Protein AF-A0A928Y8S0-F1 (afdb_monomer_lite)

Secondary structure (DSSP, 8-state):
--------PPPPHHHHHHHHHHHHHHTHHHHHHHHHHHHHHHH--S-HHHHHHHHHHHHHHHHTT----HHHHHHHHHHTHHHHHHHHHHHHHHHHHHHHHHHHHHHTTTSHHHHHHHHHHHHHHHHHHHHHHHHHHHHHSSSS--HHHHHHHHHHHHHH-HHHHHHHHHHHHHHHHHHHHHHHHHHHHHHHHHHHHHHHHHHHHHHHHSTT-TTTS--

Foldseek 3Di:
DDDPPPCPPQDDLVVLLVVLVVVCVVCVPVLLVVLVVVVVVVVPPDQPQLQVLLVLQQVLCVVVVHDDDPVSSVVSSVVCVVVSVVVVVVVVVLVVVLVVLCVVLVVVVPDPVSVVVNVVSVVVVVLVVLLVVQLSSQLNVDPHRDSVVSSVVSNVCCVVPVVVSVVVVVVVVVVCVVVVVVVSVCSSNVVSSVVSSVLSVVLSVCCSVPPPPPVSPDD

Sequence (219 aa):
MTGMHNSRTAPGVGSIVRTALRDLADDLFVTAVVNLLWLILMLLIVTGPPAIVALFYVGNRKAHGEVTEVNDFFFALRHYFWTAWRWGLVNMILLLFLWGDVVLTGHLSQSAFARFAQGFYLILLVIWLFLQLYALPFLFEQEQPSLRLAWRNAAVMLGQNVGFSLALAAALVAVLLVSTLFFLVIMAAGGILVALIANHAVLNRLQVDFPGNSKFSGK

Structure (mmCIF, N/CA/C/O backbone):
data_AF-A0A928Y8S0-F1
#
_entry.id   AF-A0A928Y8S0-F1
#
loop_
_atom_site.group_PDB
_atom_site.id
_atom_site.type_symbol
_atom_site.label_atom_id
_atom_site.label_alt_id
_atom_site.label_comp_id
_atom_site.label_asym_id
_atom_site.label_entity_id
_atom_site.label_seq_id
_atom_site.pdbx_PDB_ins_code
_atom_site.Cartn_x
_atom_site.Cartn_y
_atom_site.Cartn_z
_atom_site.occupancy
_atom_site.B_iso_or_equiv
_atom_site.auth_seq_id
_atom_site.auth_comp_id
_atom_site.auth_asym_id
_atom_site.auth_atom_id
_atom_site.pdbx_PDB_model_num
ATOM 1 N N . MET A 1 1 ? -26.491 -1.866 67.368 1.00 41.50 1 MET A N 1
ATOM 2 C CA . MET A 1 1 ? -25.090 -1.728 66.918 1.00 41.50 1 MET A CA 1
ATOM 3 C C . MET A 1 1 ? -25.083 -1.760 65.404 1.00 41.50 1 MET A C 1
ATOM 5 O O . MET A 1 1 ? -25.678 -2.643 64.805 1.00 41.50 1 MET A O 1
ATOM 9 N N . THR A 1 2 ? -24.549 -0.695 64.829 1.00 44.56 2 THR A N 1
ATOM 10 C CA . THR A 1 2 ? -24.813 -0.178 63.487 1.00 44.56 2 THR A CA 1
ATOM 11 C C . THR A 1 2 ? -23.984 -0.931 62.449 1.00 44.56 2 THR A C 1
ATOM 13 O O . THR A 1 2 ? -22.767 -0.777 62.402 1.00 44.56 2 THR A O 1
ATOM 16 N N . GLY A 1 3 ? -24.632 -1.762 61.630 1.00 41.84 3 GLY A N 1
ATOM 17 C CA . GLY A 1 3 ? -23.998 -2.404 60.482 1.00 41.84 3 GLY A CA 1
ATOM 18 C C . GLY A 1 3 ? -23.733 -1.363 59.401 1.00 41.84 3 GLY A C 1
ATOM 19 O O . GLY A 1 3 ? -24.639 -1.007 58.653 1.00 41.84 3 GLY A O 1
ATOM 20 N N . MET A 1 4 ? -22.508 -0.839 59.352 1.00 42.12 4 MET A N 1
ATOM 21 C CA . MET A 1 4 ? -22.052 0.022 58.264 1.00 42.12 4 MET A CA 1
ATOM 22 C C . MET A 1 4 ? -22.104 -0.776 56.961 1.00 42.12 4 MET A C 1
ATOM 24 O O . MET A 1 4 ? -21.267 -1.642 56.706 1.00 42.12 4 MET A O 1
ATOM 28 N N . HIS A 1 5 ? -23.116 -0.488 56.147 1.00 47.88 5 HIS A N 1
ATOM 29 C CA . HIS A 1 5 ? -23.203 -0.921 54.764 1.00 47.88 5 HIS A CA 1
ATOM 30 C C . HIS A 1 5 ? -22.058 -0.237 54.011 1.00 47.88 5 HIS A C 1
ATOM 32 O O . HIS A 1 5 ? -22.153 0.920 53.611 1.00 47.88 5 HIS A O 1
ATOM 38 N N . ASN A 1 6 ? -20.920 -0.925 53.930 1.00 47.12 6 ASN A N 1
ATOM 39 C CA . ASN A 1 6 ? -19.747 -0.459 53.211 1.00 47.12 6 ASN A CA 1
ATOM 40 C C . ASN A 1 6 ? -20.071 -0.584 51.717 1.00 47.12 6 ASN A C 1
ATOM 42 O O . ASN A 1 6 ? -19.805 -1.613 51.094 1.00 47.12 6 ASN A O 1
ATOM 46 N N . SER A 1 7 ? -20.725 0.433 51.157 1.00 47.12 7 SER A N 1
ATOM 47 C CA . SER A 1 7 ? -20.963 0.567 49.725 1.00 47.12 7 SER A CA 1
ATOM 48 C C . SER A 1 7 ? -19.619 0.798 49.043 1.00 47.12 7 SER A C 1
ATOM 50 O O . SER A 1 7 ? -19.220 1.923 48.749 1.00 47.12 7 SER A O 1
ATOM 52 N N . ARG A 1 8 ? -18.875 -0.291 48.813 1.00 57.28 8 ARG A N 1
ATOM 53 C CA . ARG A 1 8 ? -17.740 -0.283 47.892 1.00 57.28 8 ARG A CA 1
ATOM 54 C C . ARG A 1 8 ? -18.304 0.112 46.536 1.00 57.28 8 ARG A C 1
ATOM 56 O O . ARG A 1 8 ? -18.933 -0.695 45.857 1.00 57.28 8 ARG A O 1
ATOM 63 N N . THR A 1 9 ? -18.157 1.384 46.194 1.00 58.59 9 THR A N 1
ATOM 64 C CA . THR A 1 9 ? -18.559 1.904 44.899 1.00 58.59 9 THR A CA 1
ATOM 65 C C . THR A 1 9 ? -17.805 1.117 43.840 1.00 58.59 9 THR A C 1
ATOM 67 O O . THR A 1 9 ? -16.584 0.961 43.907 1.00 58.59 9 THR A O 1
ATOM 70 N N . ALA A 1 10 ? -18.553 0.541 42.900 1.00 61.06 10 ALA A N 1
ATOM 71 C CA . ALA A 1 10 ? -17.971 -0.229 41.817 1.00 61.06 10 ALA A CA 1
ATOM 72 C C . ALA A 1 10 ? -16.918 0.636 41.102 1.00 61.06 10 ALA A C 1
ATOM 74 O O . ALA A 1 10 ? -17.219 1.794 40.786 1.00 61.06 10 ALA A O 1
ATOM 75 N N . PRO A 1 11 ? -15.707 0.111 40.843 1.00 67.94 11 PRO A N 1
ATOM 76 C CA . PRO A 1 11 ? -14.688 0.841 40.106 1.00 67.94 11 PRO A CA 1
ATOM 77 C C . PRO A 1 11 ? -15.271 1.428 38.811 1.00 67.94 11 PRO A C 1
ATOM 79 O O . PRO A 1 11 ? -15.939 0.727 38.048 1.00 67.94 11 PRO A O 1
ATOM 82 N N . GLY A 1 12 ? -15.070 2.730 38.591 1.00 81.62 12 GLY A N 1
ATOM 83 C CA . GLY A 1 12 ? -15.607 3.431 37.422 1.00 81.62 12 GLY A CA 1
ATOM 84 C C . GLY A 1 12 ? -14.952 2.975 36.115 1.00 81.62 12 GLY A C 1
ATOM 85 O O . GLY A 1 12 ? -13.867 2.393 36.125 1.00 81.62 12 GLY A O 1
ATOM 86 N N . VAL A 1 13 ? -15.566 3.295 34.972 1.00 82.81 13 VAL A N 1
ATOM 87 C CA . VAL A 1 13 ? -15.094 2.891 33.628 1.00 82.81 13 VAL A CA 1
ATOM 88 C C . VAL A 1 13 ? -13.610 3.209 33.398 1.00 82.81 13 VAL A C 1
ATOM 90 O O . VAL A 1 13 ? -12.875 2.377 32.874 1.00 82.81 13 VAL A O 1
ATOM 93 N N . GLY A 1 14 ? -13.127 4.365 33.868 1.00 83.88 14 GLY A N 1
ATOM 94 C CA . GLY A 1 14 ? -11.711 4.735 33.745 1.00 83.88 14 GLY A CA 1
ATOM 95 C C . GLY A 1 14 ? -10.748 3.783 34.467 1.00 83.88 14 GLY A C 1
ATOM 96 O O . GLY A 1 14 ? -9.643 3.545 33.986 1.00 83.88 14 GLY A O 1
ATOM 97 N N . SER A 1 15 ? -11.165 3.186 35.587 1.00 85.31 15 SER A N 1
ATOM 98 C CA . SER A 1 15 ? -10.354 2.189 36.297 1.00 85.31 15 SER A CA 1
ATOM 99 C C . SER A 1 15 ? -10.301 0.852 35.556 1.00 85.31 15 SER A C 1
ATOM 101 O O . SER A 1 15 ? -9.229 0.270 35.471 1.00 85.31 15 SER A O 1
ATOM 103 N N . ILE A 1 16 ? -11.409 0.430 34.934 1.00 86.25 16 ILE A N 1
ATOM 104 C CA . ILE A 1 16 ? -11.486 -0.779 34.097 1.00 86.25 16 ILE A CA 1
ATOM 105 C C . ILE A 1 16 ? -10.528 -0.665 32.908 1.00 86.25 16 ILE A C 1
ATOM 107 O O . ILE A 1 16 ? -9.727 -1.564 32.666 1.00 86.25 16 ILE A O 1
ATOM 111 N N . VAL A 1 17 ? -10.566 0.470 32.202 1.00 86.38 17 VAL A N 1
ATOM 112 C CA . VAL A 1 17 ? -9.674 0.729 31.062 1.00 86.38 17 VAL A CA 1
ATOM 113 C C . VAL A 1 17 ? -8.213 0.764 31.508 1.00 86.38 17 VAL A C 1
ATOM 115 O O . VAL A 1 17 ? -7.360 0.172 30.854 1.00 86.38 17 VAL A O 1
ATOM 118 N N . ARG A 1 18 ? -7.910 1.411 32.641 1.00 87.69 18 ARG A N 1
ATOM 119 C CA . ARG A 1 18 ? -6.545 1.456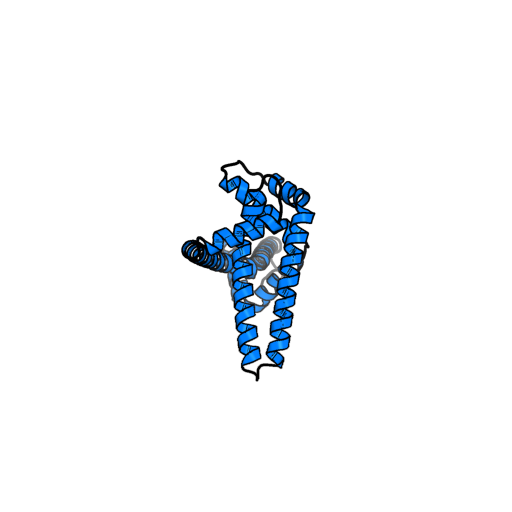 33.180 1.00 87.69 18 ARG A CA 1
ATOM 120 C C . ARG A 1 18 ? -6.025 0.067 33.559 1.00 87.69 18 ARG A C 1
ATOM 122 O O . ARG A 1 18 ? -4.856 -0.203 33.307 1.00 87.69 18 ARG A O 1
ATOM 129 N N . THR A 1 19 ? -6.860 -0.789 34.148 1.00 86.69 19 THR A N 1
ATOM 130 C CA . THR A 1 19 ? -6.489 -2.176 34.462 1.00 86.69 19 THR A CA 1
ATOM 131 C C . THR A 1 19 ? -6.255 -2.974 33.184 1.00 86.69 19 THR A C 1
ATOM 133 O O . THR A 1 19 ? -5.203 -3.578 33.050 1.00 86.69 19 THR A O 1
ATOM 136 N N . ALA A 1 20 ? -7.146 -2.880 32.193 1.00 83.56 20 ALA A N 1
ATOM 137 C CA . ALA A 1 20 ? -6.961 -3.544 30.901 1.00 83.56 20 ALA A CA 1
ATOM 138 C C . ALA A 1 20 ? -5.671 -3.104 30.178 1.00 83.56 20 ALA A C 1
ATOM 140 O O . ALA A 1 20 ? -4.983 -3.928 29.587 1.00 83.56 20 ALA A O 1
ATOM 141 N N . LEU A 1 21 ? -5.319 -1.815 30.246 1.00 86.69 21 LEU A N 1
ATOM 142 C CA . LEU A 1 21 ? -4.057 -1.300 29.702 1.00 86.69 21 LEU A CA 1
ATOM 143 C C . LEU A 1 21 ? -2.833 -1.795 30.478 1.00 86.69 21 LEU A C 1
ATOM 145 O O . LEU A 1 21 ? -1.795 -2.033 29.867 1.00 86.69 21 LEU A O 1
ATOM 149 N N . ARG A 1 22 ? -2.935 -1.927 31.806 1.00 89.06 22 ARG A N 1
ATOM 150 C CA . ARG A 1 22 ? -1.859 -2.483 32.633 1.00 89.06 22 ARG A CA 1
ATOM 151 C C . ARG A 1 22 ? -1.644 -3.959 32.310 1.00 89.06 22 ARG A C 1
ATOM 153 O O . ARG A 1 22 ? -0.520 -4.326 32.014 1.00 89.06 22 ARG A O 1
ATOM 160 N N . ASP A 1 23 ? -2.712 -4.745 32.241 1.00 83.31 23 ASP A N 1
ATOM 161 C CA . ASP A 1 23 ? -2.640 -6.168 31.895 1.00 83.31 23 ASP A CA 1
ATOM 162 C C . ASP A 1 23 ? -2.068 -6.387 30.486 1.00 83.31 23 ASP A C 1
ATOM 164 O O . ASP A 1 23 ? -1.278 -7.301 30.263 1.00 83.31 23 ASP A O 1
ATOM 168 N N . LEU A 1 24 ? -2.422 -5.516 29.533 1.00 84.06 24 LEU A N 1
ATOM 169 C CA . LEU A 1 24 ? -1.818 -5.505 28.201 1.00 84.06 24 LEU A CA 1
ATOM 170 C C . LEU A 1 24 ? -0.308 -5.208 28.261 1.00 84.06 24 LEU A C 1
ATOM 172 O O . LEU A 1 24 ? 0.467 -5.838 27.548 1.00 84.06 24 LEU A O 1
ATOM 176 N N . ALA A 1 25 ? 0.104 -4.237 29.082 1.00 85.38 25 ALA A N 1
ATOM 177 C CA . ALA A 1 25 ? 1.500 -3.826 29.223 1.00 85.38 25 ALA A CA 1
ATOM 178 C C . ALA A 1 25 ? 2.360 -4.854 29.980 1.00 85.38 25 ALA A C 1
ATOM 180 O O . ALA A 1 25 ? 3.548 -4.982 29.68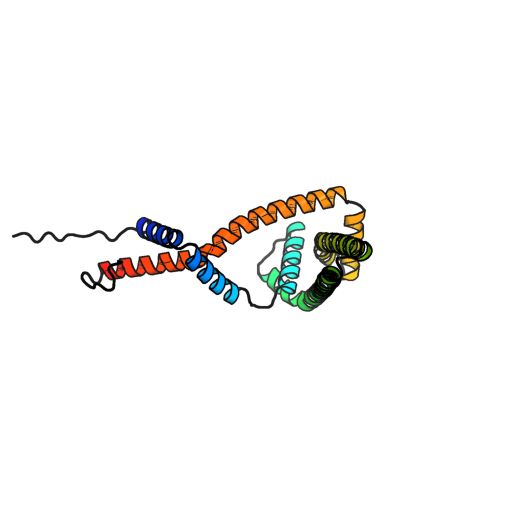0 1.00 85.38 25 ALA A O 1
ATOM 181 N N . ASP A 1 26 ? 1.769 -5.579 30.931 1.00 87.75 26 ASP A N 1
ATOM 182 C CA . ASP A 1 26 ? 2.454 -6.581 31.749 1.00 87.75 26 ASP A CA 1
ATOM 183 C C . ASP A 1 26 ? 2.823 -7.834 30.931 1.00 87.75 26 ASP A C 1
ATOM 185 O O . ASP A 1 26 ? 3.855 -8.451 31.194 1.00 87.75 26 ASP A O 1
ATOM 189 N N . ASP A 1 27 ? 2.041 -8.175 29.897 1.00 83.44 27 ASP A N 1
ATOM 190 C CA . ASP A 1 27 ? 2.338 -9.289 28.984 1.00 83.44 27 ASP A CA 1
ATOM 191 C C . ASP A 1 27 ? 2.143 -8.911 27.505 1.00 83.44 27 ASP A C 1
ATOM 193 O O . ASP A 1 27 ? 1.303 -9.453 26.777 1.00 83.44 27 ASP A O 1
ATOM 197 N N . LEU A 1 28 ? 2.950 -7.951 27.040 1.00 82.44 28 LEU A N 1
ATOM 198 C CA . LEU A 1 28 ? 2.903 -7.449 25.660 1.00 82.44 28 LEU A CA 1
ATOM 199 C C . LEU A 1 28 ? 3.166 -8.538 24.613 1.00 82.44 28 LEU A C 1
ATOM 201 O O . LEU A 1 28 ? 2.607 -8.484 23.520 1.00 82.44 28 LEU A O 1
ATOM 205 N N . PHE A 1 29 ? 4.025 -9.515 24.916 1.00 81.31 29 PHE A N 1
ATOM 206 C CA . PHE A 1 29 ? 4.399 -10.539 23.943 1.00 81.31 29 PHE A CA 1
ATOM 207 C C . PHE A 1 29 ? 3.256 -11.531 23.710 1.00 81.31 29 PHE A C 1
ATOM 209 O O . PHE A 1 29 ? 2.866 -11.746 22.560 1.00 81.31 29 PHE A O 1
ATOM 216 N N . VAL A 1 30 ? 2.677 -12.103 24.772 1.00 82.25 30 VAL A N 1
ATOM 217 C CA . VAL A 1 30 ? 1.587 -13.080 24.629 1.00 82.25 30 VAL A CA 1
ATOM 218 C C . VAL A 1 30 ? 0.336 -12.407 24.075 1.00 82.25 30 VAL A C 1
ATOM 220 O O . VAL A 1 30 ? -0.288 -12.939 23.154 1.00 82.25 30 VAL A O 1
ATOM 223 N N . THR A 1 31 ? -0.007 -11.216 24.573 1.00 81.62 31 THR A N 1
ATOM 224 C CA . THR A 1 31 ? -1.182 -10.474 24.091 1.00 81.62 31 THR A CA 1
ATOM 225 C C . THR A 1 31 ? -1.059 -10.090 22.615 1.00 81.62 31 THR A C 1
ATOM 227 O O . THR A 1 31 ? -2.021 -10.280 21.867 1.00 81.62 31 THR A O 1
ATOM 230 N N . ALA A 1 32 ? 0.122 -9.657 22.157 1.00 79.81 32 ALA A N 1
ATOM 231 C CA . ALA A 1 32 ? 0.370 -9.377 20.744 1.00 79.81 32 ALA A CA 1
ATOM 232 C C . ALA A 1 32 ? 0.284 -10.638 19.872 1.00 79.81 32 ALA A C 1
ATOM 234 O O . ALA A 1 32 ? -0.341 -10.600 18.813 1.00 79.81 32 ALA A O 1
ATOM 235 N N . VAL A 1 33 ? 0.856 -11.769 20.306 1.00 84.00 33 VAL A N 1
ATOM 236 C CA . VAL A 1 33 ? 0.787 -13.041 19.558 1.00 84.00 33 VAL A CA 1
ATOM 237 C C . VAL A 1 33 ? -0.658 -13.523 19.419 1.00 84.00 33 VAL A C 1
ATOM 239 O O . VAL A 1 33 ? -1.082 -13.869 18.316 1.00 84.00 33 VAL A O 1
ATOM 242 N N . VAL A 1 34 ? -1.440 -13.504 20.501 1.00 82.56 34 VAL A N 1
ATOM 243 C CA . VAL A 1 34 ? -2.860 -13.896 20.477 1.00 82.56 34 VAL A CA 1
ATOM 244 C C . VAL A 1 34 ? -3.662 -12.986 19.545 1.00 82.56 34 VAL A C 1
ATOM 246 O O . VAL A 1 34 ? -4.468 -13.469 18.746 1.00 82.56 34 VAL A O 1
ATOM 249 N N . ASN A 1 35 ? -3.413 -11.677 19.595 1.00 82.31 35 ASN A N 1
ATOM 250 C CA . ASN A 1 35 ? -4.097 -10.721 18.735 1.00 82.31 35 ASN A CA 1
ATOM 251 C C . ASN A 1 35 ? -3.712 -10.881 17.252 1.00 82.31 35 ASN A C 1
ATOM 253 O O . ASN A 1 35 ? -4.574 -10.802 16.376 1.00 82.31 35 ASN A O 1
ATOM 257 N N . LEU A 1 36 ? -2.440 -11.167 16.960 1.00 80.94 36 LEU A N 1
ATOM 258 C CA . LEU A 1 36 ? -1.963 -11.461 15.607 1.00 80.94 36 LEU A CA 1
ATOM 259 C C . LEU A 1 36 ? -2.568 -12.753 15.053 1.00 80.94 36 LEU A C 1
ATOM 261 O O . LEU A 1 36 ? -2.993 -12.767 13.901 1.00 80.94 36 LEU A O 1
ATOM 265 N N . LEU A 1 37 ? -2.656 -13.818 15.855 1.00 80.56 37 LEU A N 1
ATOM 266 C CA . LEU A 1 37 ? -3.327 -15.058 15.452 1.00 80.56 37 LEU A CA 1
ATOM 267 C C . LEU A 1 37 ? -4.798 -14.803 15.106 1.00 80.56 37 LEU A C 1
ATOM 269 O O . LEU A 1 37 ? -5.269 -15.256 14.064 1.00 80.56 37 LEU A O 1
ATOM 273 N N . TRP A 1 38 ? -5.501 -14.026 15.935 1.00 76.31 38 TRP A N 1
ATOM 274 C CA . TRP A 1 38 ? -6.873 -13.606 15.649 1.00 76.31 38 TRP A CA 1
ATOM 275 C C . TRP A 1 38 ? -6.973 -12.825 14.326 1.00 76.31 38 TRP A C 1
ATOM 277 O O . TRP A 1 38 ? -7.826 -13.134 13.494 1.00 76.31 38 TRP A O 1
ATOM 287 N N . LEU A 1 39 ? -6.069 -11.874 14.076 1.00 72.75 39 LEU A N 1
ATOM 288 C CA . LEU A 1 39 ? -6.052 -11.100 12.831 1.00 72.75 39 LEU A CA 1
ATOM 289 C C . LEU A 1 39 ? -5.733 -11.932 11.592 1.00 72.75 39 LEU A C 1
ATOM 291 O O . LEU A 1 39 ? -6.376 -11.739 10.565 1.00 72.75 39 LEU A O 1
ATOM 295 N N . ILE A 1 40 ? -4.770 -12.850 11.665 1.00 71.06 40 ILE A N 1
ATOM 296 C CA . ILE A 1 40 ? -4.414 -13.733 10.545 1.00 71.06 40 ILE A CA 1
ATOM 297 C C . ILE A 1 40 ? -5.634 -14.553 10.116 1.00 71.06 40 ILE A C 1
ATOM 299 O O . ILE A 1 40 ? -5.919 -14.654 8.922 1.00 71.06 40 ILE A O 1
ATOM 303 N N . LEU A 1 41 ? -6.391 -15.079 11.083 1.00 67.56 41 LEU A N 1
ATOM 304 C CA . LEU A 1 41 ? -7.629 -15.814 10.818 1.00 67.56 41 LEU A CA 1
ATOM 305 C C . LEU A 1 41 ? -8.715 -14.928 10.183 1.00 67.56 41 LEU A C 1
ATOM 307 O O . LEU A 1 41 ? -9.493 -15.418 9.368 1.00 67.56 41 LEU A O 1
ATOM 311 N N . MET A 1 42 ? -8.741 -13.630 10.499 1.00 62.00 42 MET A N 1
ATOM 312 C CA . MET A 1 42 ? -9.677 -12.662 9.910 1.00 62.00 42 MET A CA 1
ATOM 313 C C . MET A 1 42 ? -9.255 -12.172 8.514 1.00 62.00 42 MET A C 1
ATOM 315 O O . MET A 1 42 ? -10.111 -11.894 7.676 1.00 62.00 42 MET A O 1
ATOM 319 N N . LEU A 1 43 ? -7.951 -12.058 8.245 1.00 64.25 43 LEU A N 1
ATOM 320 C CA . LEU A 1 43 ? -7.412 -11.496 7.000 1.00 64.25 43 LEU A CA 1
ATOM 321 C C . LEU A 1 43 ? -7.427 -12.499 5.829 1.00 64.25 43 LEU A C 1
ATOM 323 O O . LEU A 1 43 ? -7.285 -12.099 4.674 1.00 64.25 43 LEU A O 1
ATOM 327 N N . LEU A 1 44 ? -7.613 -13.796 6.099 1.00 58.62 44 LEU A N 1
ATOM 328 C CA . LEU A 1 44 ? -7.461 -14.891 5.128 1.00 58.62 44 LEU A CA 1
ATOM 329 C C . LEU A 1 44 ? -8.581 -15.007 4.065 1.00 58.62 44 LEU A C 1
ATOM 331 O O . LEU A 1 44 ? -8.742 -16.056 3.443 1.00 58.62 44 LEU A O 1
ATOM 335 N N . ILE A 1 45 ? -9.343 -13.942 3.804 1.00 54.62 45 ILE A N 1
ATOM 336 C CA . ILE A 1 45 ? -10.469 -13.935 2.856 1.00 54.62 45 ILE A CA 1
ATOM 337 C C . ILE A 1 45 ? -10.047 -13.287 1.515 1.00 54.62 45 ILE A C 1
ATOM 339 O O . ILE A 1 45 ? -10.444 -12.186 1.160 1.00 54.62 45 ILE A O 1
ATOM 343 N N . VAL A 1 46 ? -9.182 -13.995 0.778 1.00 56.12 46 VAL A N 1
ATOM 344 C CA . VAL A 1 46 ? -9.201 -14.296 -0.682 1.00 56.12 46 VAL A CA 1
ATOM 345 C C . VAL A 1 46 ? -9.367 -13.175 -1.760 1.00 56.12 46 VAL A C 1
ATOM 347 O O . VAL A 1 46 ? -9.174 -13.471 -2.938 1.00 56.12 46 VAL A O 1
ATOM 350 N N . THR A 1 47 ? -9.613 -11.887 -1.475 1.00 65.19 47 THR A N 1
ATOM 351 C CA . THR A 1 47 ? -9.937 -10.876 -2.531 1.00 65.19 47 THR A CA 1
ATOM 352 C C . THR A 1 47 ? -8.873 -9.807 -2.831 1.00 65.19 47 THR A C 1
ATOM 354 O O . THR A 1 47 ? -9.218 -8.725 -3.305 1.00 65.19 47 THR A O 1
ATOM 357 N N . GLY A 1 48 ? -7.585 -10.077 -2.596 1.00 74.44 48 GLY A N 1
ATOM 358 C CA . GLY A 1 48 ? -6.501 -9.079 -2.696 1.00 74.44 48 GLY A CA 1
ATOM 359 C C . GLY A 1 48 ? -6.463 -8.263 -4.005 1.00 74.44 48 GLY A C 1
ATOM 360 O O . GLY A 1 48 ? -6.663 -7.048 -3.956 1.00 74.44 48 GLY A O 1
ATOM 361 N N . PRO A 1 49 ? -6.253 -8.881 -5.186 1.00 83.38 49 PRO A N 1
ATOM 362 C CA . PRO A 1 49 ? -6.135 -8.123 -6.434 1.00 83.38 49 PRO A CA 1
ATOM 363 C C . PRO A 1 49 ? -7.414 -7.353 -6.823 1.00 83.38 49 PRO A C 1
ATOM 365 O O . PRO A 1 49 ? -7.305 -6.161 -7.117 1.00 83.38 49 PRO A O 1
ATOM 368 N N . PRO A 1 50 ? -8.629 -7.948 -6.777 1.00 85.88 50 PRO A N 1
ATOM 369 C CA . PRO A 1 50 ? -9.872 -7.208 -7.021 1.00 85.88 50 PRO A CA 1
ATOM 370 C C . PRO A 1 50 ? -10.103 -6.037 -6.064 1.00 85.88 50 PRO A C 1
ATOM 372 O O . PRO A 1 50 ? -10.575 -4.990 -6.502 1.00 85.88 50 PRO A O 1
ATOM 375 N N . ALA A 1 51 ? -9.737 -6.175 -4.786 1.00 82.00 51 ALA A N 1
ATOM 376 C CA . ALA A 1 51 ? -9.869 -5.093 -3.814 1.00 82.00 51 ALA A CA 1
ATOM 377 C C . ALA A 1 51 ? -8.950 -3.905 -4.142 1.00 82.00 51 ALA A C 1
ATOM 379 O O . ALA A 1 51 ? -9.385 -2.758 -4.045 1.00 82.00 51 ALA A O 1
ATOM 380 N N . ILE A 1 52 ? -7.714 -4.164 -4.585 1.00 82.62 52 ILE A N 1
ATOM 381 C CA . ILE A 1 52 ? -6.781 -3.106 -5.004 1.00 82.62 52 ILE A CA 1
ATOM 382 C C . ILE A 1 52 ? -7.340 -2.358 -6.219 1.00 82.62 52 ILE A C 1
ATOM 384 O O . ILE A 1 52 ? -7.408 -1.132 -6.211 1.00 82.62 52 ILE A O 1
ATOM 388 N N . VAL A 1 53 ? -7.798 -3.074 -7.248 1.00 86.38 53 VAL A N 1
ATOM 389 C CA . VAL A 1 53 ? -8.379 -2.437 -8.442 1.00 86.38 53 VAL A CA 1
ATOM 390 C C . VAL A 1 53 ? -9.635 -1.630 -8.094 1.00 86.38 53 VAL A C 1
ATOM 392 O O . VAL A 1 53 ? -9.778 -0.501 -8.561 1.00 86.38 53 VAL A O 1
ATOM 395 N N . ALA A 1 54 ? -10.506 -2.149 -7.224 1.00 85.69 54 ALA A N 1
ATOM 396 C CA . ALA A 1 54 ? -11.682 -1.421 -6.749 1.00 85.69 54 ALA A CA 1
ATOM 397 C C . ALA A 1 54 ? -11.320 -0.151 -5.955 1.00 85.69 54 ALA A C 1
ATOM 399 O O . ALA A 1 54 ? -11.976 0.879 -6.110 1.00 85.69 54 ALA A O 1
ATOM 400 N N . LEU A 1 55 ? -10.249 -0.189 -5.154 1.00 85.62 55 LEU A N 1
ATOM 401 C CA . LEU A 1 55 ? -9.742 0.982 -4.434 1.00 85.62 55 LEU A CA 1
ATOM 402 C C . LEU A 1 55 ? -9.255 2.071 -5.401 1.00 85.62 55 LEU A C 1
ATOM 404 O O . LEU A 1 55 ? -9.592 3.241 -5.224 1.00 85.62 55 LEU A O 1
ATOM 408 N N . PHE A 1 56 ? -8.509 1.692 -6.442 1.00 85.94 56 PHE A N 1
ATOM 409 C CA . PHE A 1 56 ? -8.039 2.638 -7.458 1.00 85.94 56 PHE A CA 1
ATOM 410 C C . PHE A 1 56 ? -9.179 3.204 -8.315 1.00 85.94 56 PHE A C 1
ATOM 412 O O . PHE A 1 56 ? -9.114 4.375 -8.677 1.00 85.94 56 PHE A O 1
ATOM 419 N N . TYR A 1 57 ? -10.238 2.432 -8.578 1.00 86.62 57 TYR A N 1
ATOM 420 C CA . TYR A 1 57 ? -11.442 2.938 -9.248 1.00 86.62 57 TYR A CA 1
ATOM 421 C C . TYR A 1 57 ? -12.114 4.051 -8.435 1.00 86.62 57 TYR A C 1
ATOM 423 O O . TYR A 1 57 ? -12.348 5.147 -8.942 1.00 86.62 57 TYR A O 1
ATOM 431 N N . VAL A 1 58 ? -12.375 3.803 -7.146 1.00 75.94 58 VAL A N 1
ATOM 432 C CA . VAL A 1 58 ? -12.971 4.811 -6.254 1.00 75.94 58 VAL A CA 1
ATOM 433 C C . VAL A 1 58 ? -12.043 6.022 -6.102 1.00 75.94 58 VAL A C 1
ATOM 435 O O . VAL A 1 58 ? -12.508 7.160 -6.121 1.00 75.94 58 VAL A O 1
ATOM 438 N N . GLY A 1 59 ? -10.729 5.795 -5.999 1.00 79.31 59 GLY A N 1
ATOM 439 C CA . GLY A 1 59 ? -9.727 6.860 -5.948 1.00 79.31 59 GLY A CA 1
ATOM 440 C C . GLY A 1 59 ? -9.719 7.736 -7.201 1.00 79.31 59 GLY A C 1
ATOM 441 O O . GLY A 1 59 ? -9.680 8.958 -7.082 1.00 79.31 59 GLY A O 1
ATOM 442 N N . ASN A 1 60 ? -9.816 7.134 -8.388 1.00 87.06 60 ASN A N 1
ATOM 443 C CA . ASN A 1 60 ? -9.875 7.857 -9.657 1.00 87.06 60 ASN A CA 1
ATOM 444 C C . ASN A 1 60 ? -11.140 8.728 -9.752 1.00 87.06 60 ASN A C 1
ATOM 446 O O . ASN A 1 60 ? -11.033 9.909 -10.075 1.00 87.06 60 ASN A O 1
ATOM 450 N N . ARG A 1 61 ? -12.309 8.203 -9.368 1.00 84.06 61 ARG A N 1
ATOM 451 C CA . ARG A 1 61 ? -13.557 8.988 -9.328 1.00 84.06 61 ARG A CA 1
ATOM 452 C C . ARG A 1 61 ? -13.476 10.161 -8.350 1.00 84.06 61 ARG A C 1
ATOM 454 O O . ARG A 1 61 ? -13.853 11.281 -8.688 1.00 84.06 61 ARG A O 1
ATOM 461 N N . LYS A 1 62 ? -12.894 9.943 -7.162 1.00 75.94 62 LYS A N 1
ATOM 462 C CA . LYS A 1 62 ? -12.629 11.029 -6.202 1.00 75.94 62 LYS A CA 1
ATOM 463 C C . LYS A 1 62 ? -11.670 12.085 -6.750 1.00 75.94 62 LYS A C 1
ATOM 465 O O . LYS A 1 62 ? -11.880 13.266 -6.492 1.00 75.94 62 LYS A O 1
ATOM 470 N N . ALA A 1 63 ? -10.639 11.684 -7.494 1.00 75.31 63 ALA A N 1
ATOM 471 C CA . ALA A 1 63 ? -9.708 12.619 -8.125 1.00 75.31 63 ALA A CA 1
ATOM 472 C C . ALA A 1 63 ? -10.393 13.501 -9.188 1.00 75.31 63 ALA A C 1
ATOM 474 O O . ALA A 1 63 ? -10.006 14.654 -9.354 1.00 75.31 63 ALA A O 1
ATOM 475 N N . HIS A 1 64 ? -11.451 12.996 -9.830 1.00 81.06 64 HIS A N 1
ATOM 476 C CA . HIS A 1 64 ? -12.302 13.738 -10.767 1.00 81.06 64 HIS A CA 1
ATOM 477 C C . HIS A 1 64 ? -13.403 14.578 -10.094 1.00 81.06 64 HIS A C 1
ATOM 479 O O . HIS A 1 64 ? -14.206 15.210 -10.776 1.00 81.06 64 HIS A O 1
ATOM 485 N N . GLY A 1 65 ? -13.448 14.618 -8.757 1.00 78.06 65 GLY A N 1
ATOM 486 C CA . GLY A 1 65 ? -14.451 15.382 -8.011 1.00 78.06 65 GLY A CA 1
ATOM 487 C C . GLY A 1 65 ? -15.841 14.742 -7.994 1.00 78.06 65 GLY A C 1
ATOM 488 O O . GLY A 1 65 ? -16.811 15.400 -7.620 1.00 78.06 65 GLY A O 1
ATOM 489 N N . GLU A 1 66 ? -15.958 13.470 -8.375 1.00 75.44 66 GLU A N 1
ATOM 490 C CA . GLU A 1 66 ? -17.230 12.757 -8.336 1.00 75.44 66 GLU A CA 1
ATOM 491 C C . GLU A 1 66 ? -17.623 12.364 -6.907 1.00 75.44 66 GLU A C 1
ATOM 493 O O . GLU A 1 66 ? -16.785 12.049 -6.055 1.00 75.44 66 GLU A O 1
ATOM 498 N N . VAL A 1 67 ? -18.933 12.319 -6.652 1.00 83.56 67 VAL A N 1
ATOM 499 C CA . VAL A 1 67 ? -19.476 11.764 -5.409 1.00 83.56 67 VAL A CA 1
ATOM 500 C C . VAL A 1 67 ? -19.361 10.240 -5.467 1.00 83.56 67 VAL A C 1
ATOM 502 O O . VAL A 1 67 ? -19.869 9.606 -6.390 1.00 83.56 67 VAL A O 1
ATOM 505 N N . THR A 1 68 ? -18.681 9.654 -4.479 1.00 78.69 68 THR A N 1
ATOM 506 C CA . THR A 1 68 ? -18.455 8.204 -4.387 1.00 78.69 68 THR A CA 1
ATOM 507 C C . THR A 1 68 ? -19.159 7.598 -3.179 1.00 78.69 68 THR A C 1
ATOM 50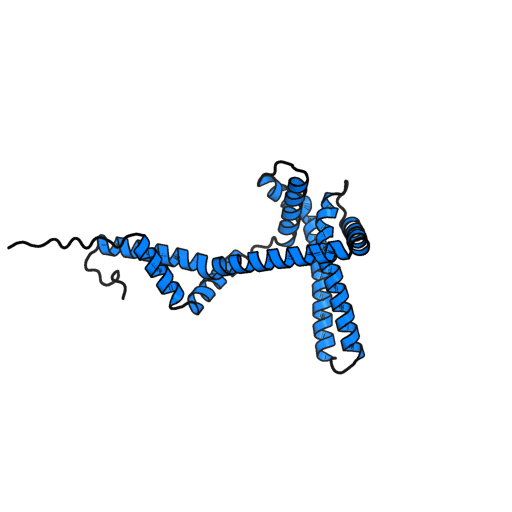9 O O . THR A 1 68 ? -19.030 8.117 -2.066 1.00 78.69 68 THR A O 1
ATOM 512 N N . GLU A 1 69 ? -19.783 6.445 -3.373 1.00 84.00 69 GLU A N 1
ATOM 513 C CA . GLU A 1 69 ? -20.450 5.635 -2.358 1.00 84.00 69 GLU A CA 1
ATOM 514 C C . GLU A 1 69 ? -19.747 4.286 -2.148 1.00 84.00 69 GLU A C 1
ATOM 516 O O . GLU A 1 69 ? -18.948 3.821 -2.960 1.00 84.00 69 GLU A O 1
ATOM 521 N N . VAL A 1 70 ? -20.092 3.589 -1.063 1.00 80.44 70 VAL A N 1
ATOM 522 C CA . VAL A 1 70 ? -19.583 2.231 -0.794 1.00 80.44 70 VAL A CA 1
ATOM 523 C C . VAL A 1 70 ? -19.997 1.244 -1.896 1.00 80.44 70 VAL A C 1
ATOM 525 O O . VAL A 1 70 ? -19.241 0.332 -2.235 1.00 80.44 70 VAL A O 1
ATOM 528 N N . ASN A 1 71 ? -21.168 1.449 -2.507 1.00 83.94 71 ASN A N 1
ATOM 529 C CA . ASN A 1 71 ? -21.655 0.625 -3.613 1.00 83.94 71 ASN A CA 1
ATOM 530 C C . ASN A 1 71 ? -20.720 0.663 -4.832 1.00 83.94 71 ASN A C 1
ATOM 532 O O . ASN A 1 71 ? -20.604 -0.343 -5.531 1.00 83.94 71 ASN A O 1
ATOM 536 N N . ASP A 1 72 ? -19.981 1.757 -5.033 1.00 76.25 72 ASP A N 1
ATOM 537 C CA . ASP A 1 72 ? -19.036 1.905 -6.143 1.00 76.25 72 ASP A CA 1
ATOM 538 C C . ASP A 1 72 ? -17.829 0.976 -6.015 1.00 76.25 72 ASP A C 1
ATOM 540 O O . ASP A 1 72 ? -17.344 0.431 -7.009 1.00 76.25 72 ASP A O 1
ATOM 544 N N . PHE A 1 73 ? -17.376 0.735 -4.782 1.00 81.75 73 PHE A N 1
ATOM 545 C CA . PHE A 1 73 ? -16.319 -0.232 -4.502 1.00 81.75 73 PHE A CA 1
ATOM 546 C C . PHE A 1 73 ? -16.771 -1.650 -4.869 1.00 81.75 73 PHE A C 1
ATOM 548 O O . PHE A 1 73 ? -16.074 -2.383 -5.570 1.00 81.75 73 PHE A O 1
ATOM 555 N N . PHE A 1 74 ? -17.972 -2.033 -4.434 1.00 85.00 74 PHE A N 1
ATOM 556 C CA . PHE A 1 74 ? -18.546 -3.351 -4.706 1.00 85.00 74 PHE A CA 1
ATOM 557 C C . PHE A 1 74 ? -18.935 -3.555 -6.172 1.00 85.00 74 PHE A C 1
ATOM 559 O O . PHE A 1 74 ? -18.882 -4.690 -6.663 1.00 85.00 74 PHE A O 1
ATOM 566 N N . PHE A 1 75 ? -19.315 -2.480 -6.863 1.00 90.50 75 PHE A N 1
ATOM 567 C CA . PHE A 1 75 ? -19.478 -2.458 -8.310 1.00 90.50 75 PHE A CA 1
ATOM 568 C C . PHE A 1 75 ? -18.139 -2.751 -8.989 1.00 90.50 75 PHE A C 1
ATOM 570 O O . PHE A 1 75 ? -18.038 -3.736 -9.721 1.00 90.50 75 PHE A O 1
ATOM 577 N N . ALA A 1 76 ? -17.091 -1.982 -8.680 1.00 86.12 76 ALA A N 1
ATOM 578 C CA . ALA A 1 76 ? -15.776 -2.139 -9.295 1.00 86.12 76 ALA A CA 1
ATOM 579 C C . ALA A 1 76 ? -15.151 -3.511 -9.022 1.00 86.12 76 ALA A C 1
ATOM 581 O O . ALA A 1 76 ? -14.584 -4.123 -9.926 1.00 86.12 76 ALA A O 1
ATOM 582 N N . LEU A 1 77 ? -15.317 -4.035 -7.806 1.00 87.38 77 LEU A N 1
ATOM 583 C CA . LEU A 1 77 ? -14.812 -5.348 -7.410 1.00 87.38 77 LEU A CA 1
ATOM 584 C C . LEU A 1 77 ? -15.367 -6.472 -8.297 1.00 87.38 77 LEU A C 1
ATOM 586 O O . LEU A 1 77 ? -14.626 -7.387 -8.657 1.00 87.38 77 LEU A O 1
ATOM 590 N N . ARG A 1 78 ? -16.653 -6.403 -8.671 1.00 90.50 78 ARG A N 1
ATOM 591 C CA . ARG A 1 78 ? -17.300 -7.387 -9.558 1.00 90.50 78 ARG A CA 1
ATOM 592 C C . ARG A 1 78 ? -17.053 -7.080 -11.032 1.00 90.50 78 ARG A C 1
ATOM 594 O O . ARG A 1 78 ? -16.737 -7.987 -11.795 1.00 90.50 78 ARG A O 1
ATOM 601 N N . HIS A 1 79 ? -17.171 -5.814 -11.420 1.00 92.88 79 HIS A N 1
ATOM 602 C CA . HIS A 1 79 ? -17.048 -5.366 -12.805 1.00 92.88 79 HIS A CA 1
ATOM 603 C C . HIS A 1 79 ? -15.630 -5.583 -13.354 1.00 92.88 79 HIS A C 1
ATOM 605 O O . HIS A 1 79 ? -15.458 -6.103 -14.454 1.00 92.88 79 HIS A O 1
ATOM 611 N N . TYR A 1 80 ? -14.604 -5.279 -12.553 1.00 90.69 80 TYR A N 1
ATOM 612 C CA . TYR A 1 80 ? -13.197 -5.431 -12.927 1.00 90.69 80 TYR A CA 1
ATOM 613 C C . TYR A 1 80 ? -12.553 -6.714 -12.392 1.00 90.69 80 TYR A C 1
ATOM 615 O O . TYR A 1 80 ? -11.330 -6.838 -12.443 1.00 90.69 80 TYR A O 1
ATOM 623 N N . PHE A 1 81 ? -13.336 -7.687 -11.914 1.00 89.75 81 PHE A N 1
ATOM 624 C CA . PHE A 1 81 ? -12.819 -8.892 -11.254 1.00 89.75 81 PHE A CA 1
ATOM 625 C C . PHE A 1 81 ? -11.750 -9.613 -12.090 1.00 89.75 81 PHE A C 1
ATOM 627 O O . PHE A 1 81 ? -10.639 -9.868 -11.623 1.00 89.75 81 PHE A O 1
ATOM 634 N N . TRP A 1 82 ? -12.046 -9.884 -13.365 1.00 92.94 82 TRP A N 1
ATOM 635 C CA . TRP A 1 82 ? -11.112 -10.566 -14.264 1.00 92.94 82 TRP A CA 1
ATOM 636 C C . TRP A 1 82 ? -9.909 -9.707 -14.647 1.00 92.94 82 TRP A C 1
ATOM 638 O O . TRP A 1 82 ? -8.797 -10.222 -14.755 1.00 92.94 82 TRP A O 1
ATOM 648 N N . THR A 1 83 ? -10.104 -8.401 -14.824 1.00 92.06 83 THR A N 1
ATOM 649 C CA . THR A 1 83 ? -9.006 -7.462 -15.085 1.00 92.06 83 THR A CA 1
ATOM 650 C C . THR A 1 83 ? -8.045 -7.423 -13.900 1.00 92.06 83 THR A C 1
ATOM 652 O O . THR A 1 83 ? -6.832 -7.509 -14.087 1.00 92.06 83 THR A O 1
ATOM 655 N N . ALA A 1 84 ? -8.576 -7.404 -12.680 1.00 88.12 84 ALA A N 1
ATOM 656 C CA . ALA A 1 84 ? -7.793 -7.417 -11.458 1.00 88.12 84 ALA A CA 1
ATOM 657 C C . ALA A 1 84 ? -7.016 -8.720 -11.261 1.00 88.12 84 ALA A C 1
ATOM 659 O O . ALA A 1 84 ? -5.850 -8.680 -10.876 1.00 88.12 84 ALA A O 1
ATOM 660 N N . TRP A 1 85 ? -7.611 -9.870 -11.587 1.00 90.44 85 TRP A N 1
ATOM 661 C CA . TRP A 1 85 ? -6.896 -11.147 -11.554 1.00 90.44 85 TRP A CA 1
ATOM 662 C C . TRP A 1 85 ? -5.810 -11.249 -12.621 1.00 90.44 85 TRP A C 1
ATOM 664 O O . TRP A 1 85 ? -4.736 -11.761 -12.327 1.00 90.44 85 TRP A O 1
ATOM 674 N N . ARG A 1 86 ? -6.031 -10.724 -13.832 1.00 93.62 86 ARG A N 1
ATOM 675 C CA . ARG A 1 86 ? -4.983 -10.659 -14.868 1.00 93.62 86 ARG A CA 1
ATOM 676 C C . ARG A 1 86 ? -3.818 -9.775 -14.426 1.00 93.62 86 ARG A C 1
ATOM 678 O O . ARG A 1 86 ? -2.667 -10.179 -14.553 1.00 93.62 86 ARG A O 1
ATOM 685 N N . TRP A 1 87 ? -4.114 -8.603 -13.867 1.00 92.69 87 TRP A N 1
ATOM 686 C CA . TRP A 1 87 ? -3.103 -7.715 -13.290 1.00 92.69 87 TRP A CA 1
ATOM 687 C C . TRP A 1 87 ? -2.352 -8.388 -12.132 1.00 92.69 87 TRP A C 1
ATOM 689 O O . TRP A 1 87 ? -1.120 -8.384 -12.103 1.00 92.69 87 TRP A O 1
ATOM 699 N N . GLY A 1 88 ? -3.085 -9.019 -11.211 1.00 89.12 88 GLY A N 1
ATOM 700 C CA . GLY A 1 88 ? -2.523 -9.735 -10.071 1.00 89.12 88 GLY A CA 1
ATOM 701 C C . GLY A 1 88 ? -1.647 -10.913 -10.493 1.00 89.12 88 GLY A C 1
ATOM 702 O O . GLY A 1 88 ? -0.565 -11.084 -9.947 1.00 89.12 88 GLY A O 1
ATOM 703 N N . LEU A 1 89 ? -2.061 -11.678 -11.507 1.00 91.62 89 LEU A N 1
ATOM 704 C CA . LEU A 1 89 ? -1.306 -12.813 -12.036 1.00 91.62 89 LEU A CA 1
ATOM 705 C C . LEU A 1 89 ? 0.022 -12.374 -12.660 1.00 91.62 89 LEU A C 1
ATOM 707 O O . LEU A 1 89 ? 1.041 -13.003 -12.401 1.00 91.62 89 LEU A O 1
ATOM 711 N N . VAL A 1 90 ? 0.040 -11.284 -13.436 1.00 91.62 90 VAL A N 1
ATOM 712 C CA . VAL A 1 90 ? 1.294 -10.764 -14.009 1.00 91.62 90 VAL A CA 1
ATOM 713 C C . VAL A 1 90 ? 2.256 -10.313 -12.909 1.00 91.62 90 VAL A C 1
ATOM 715 O O . VAL A 1 90 ? 3.437 -10.655 -12.956 1.00 91.62 90 VAL A O 1
ATOM 718 N N . ASN A 1 91 ? 1.755 -9.613 -11.886 1.00 88.44 91 ASN A N 1
ATOM 719 C CA . ASN A 1 91 ? 2.578 -9.241 -10.735 1.00 88.44 91 ASN A CA 1
ATOM 720 C C . ASN A 1 91 ? 3.073 -10.476 -9.966 1.00 88.44 91 ASN A C 1
ATOM 722 O O . ASN A 1 91 ? 4.247 -10.542 -9.620 1.00 88.44 91 ASN A O 1
ATOM 726 N N . MET A 1 92 ? 2.219 -11.482 -9.767 1.00 87.44 92 MET A N 1
ATOM 727 C CA . MET A 1 92 ? 2.587 -12.737 -9.108 1.00 87.44 92 MET A CA 1
ATOM 728 C C . MET A 1 92 ? 3.698 -13.474 -9.864 1.00 87.44 92 MET A C 1
ATOM 730 O O . MET A 1 92 ? 4.675 -13.892 -9.253 1.00 87.44 92 MET A O 1
ATOM 734 N N . ILE A 1 93 ? 3.586 -13.601 -11.191 1.00 89.69 93 ILE A N 1
ATOM 735 C CA . ILE A 1 93 ? 4.595 -14.268 -12.028 1.00 89.69 93 ILE A CA 1
ATOM 736 C C . ILE A 1 93 ? 5.946 -13.556 -11.920 1.00 89.69 93 ILE A C 1
ATOM 738 O O . ILE A 1 93 ? 6.969 -14.216 -11.761 1.00 8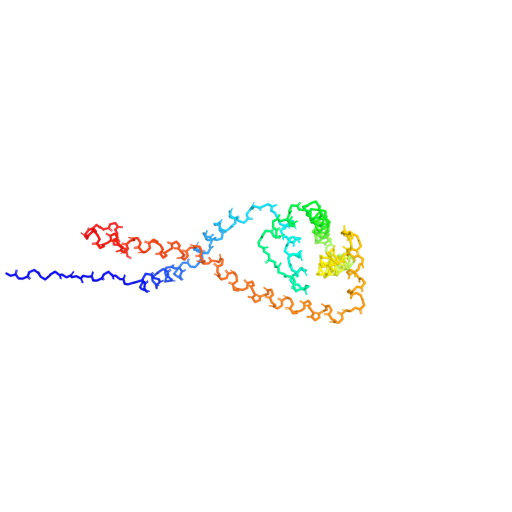9.69 93 ILE A O 1
ATOM 742 N N . LEU A 1 94 ? 5.963 -12.222 -11.969 1.00 86.44 94 LEU A N 1
ATOM 743 C CA . LEU A 1 94 ? 7.205 -11.454 -11.853 1.00 86.44 94 LEU A CA 1
ATOM 744 C C . LEU A 1 94 ? 7.835 -11.564 -10.463 1.00 86.44 94 LEU A C 1
ATOM 746 O O . LEU A 1 94 ? 9.051 -11.712 -10.355 1.00 86.44 94 LEU A O 1
ATOM 750 N N . LEU A 1 95 ? 7.019 -11.552 -9.407 1.00 83.44 95 LEU A N 1
ATOM 751 C CA . LEU A 1 95 ? 7.492 -11.786 -8.044 1.00 83.44 95 LEU A CA 1
ATOM 752 C C . LEU A 1 95 ? 8.071 -13.196 -7.874 1.00 83.44 95 LEU A C 1
ATOM 754 O O . LEU A 1 95 ? 9.130 -13.347 -7.269 1.00 83.44 95 LEU A O 1
ATOM 758 N N . LEU A 1 96 ? 7.421 -14.218 -8.439 1.00 85.12 96 LEU A N 1
ATOM 759 C CA . LEU A 1 96 ? 7.921 -15.596 -8.428 1.00 85.12 96 LEU A CA 1
ATOM 760 C C . LEU A 1 96 ? 9.224 -15.740 -9.216 1.00 85.12 96 LEU A C 1
ATOM 762 O O . LEU A 1 96 ? 10.134 -16.429 -8.758 1.00 85.12 96 LEU A O 1
ATOM 766 N N . PHE A 1 97 ? 9.333 -15.080 -10.371 1.00 84.56 97 PHE A N 1
ATOM 767 C CA . PHE A 1 97 ? 10.555 -15.079 -11.171 1.00 84.56 97 PHE A CA 1
ATOM 768 C C . PHE A 1 97 ? 11.725 -14.483 -10.387 1.00 84.56 97 PHE A C 1
ATOM 770 O O . PHE A 1 97 ? 12.795 -15.082 -10.332 1.00 84.56 97 PHE A O 1
ATOM 777 N N . LEU A 1 98 ? 11.506 -13.352 -9.711 1.00 77.50 98 LEU A N 1
ATOM 778 C CA . LEU A 1 98 ? 12.534 -12.738 -8.879 1.00 77.50 98 LEU A CA 1
ATOM 779 C C . LEU A 1 98 ? 12.876 -13.589 -7.654 1.00 77.50 98 LEU A C 1
ATOM 781 O O . LEU A 1 98 ? 14.046 -13.718 -7.309 1.00 77.50 98 LEU A O 1
ATOM 785 N N . TRP A 1 99 ? 11.877 -14.168 -6.989 1.00 80.56 99 TRP A N 1
ATOM 786 C CA . TRP A 1 99 ? 12.131 -15.075 -5.874 1.00 80.56 99 TRP A CA 1
ATOM 787 C C . TRP A 1 99 ? 13.000 -16.257 -6.324 1.00 80.56 99 TRP A C 1
ATOM 789 O O . TRP A 1 99 ? 13.987 -16.577 -5.664 1.00 80.56 99 TRP A O 1
ATOM 799 N N . GLY A 1 100 ? 12.700 -16.833 -7.491 1.00 82.81 100 GLY A N 1
ATOM 800 C CA . GLY A 1 100 ? 13.532 -17.849 -8.130 1.00 82.81 100 GLY A CA 1
ATOM 801 C C . GLY A 1 100 ? 14.951 -17.361 -8.438 1.00 82.81 100 GLY A C 1
ATOM 802 O O . GLY A 1 100 ? 15.905 -18.070 -8.126 1.00 82.81 100 GLY A O 1
ATOM 803 N N . ASP A 1 101 ? 15.105 -16.151 -8.986 1.00 80.00 101 ASP A N 1
ATOM 804 C CA . ASP A 1 101 ? 16.414 -15.542 -9.269 1.00 80.00 101 ASP A CA 1
ATOM 805 C C . ASP A 1 101 ? 17.244 -15.353 -7.993 1.00 80.00 101 ASP A C 1
ATOM 807 O O . ASP A 1 101 ? 18.389 -15.795 -7.938 1.00 80.00 101 ASP A O 1
ATOM 811 N N . VAL A 1 102 ? 16.661 -14.789 -6.932 1.00 77.12 102 VAL A N 1
ATOM 812 C CA . VAL A 1 102 ? 17.333 -14.591 -5.636 1.00 77.12 102 VAL A CA 1
ATOM 813 C C . VAL A 1 102 ? 17.748 -15.925 -5.020 1.00 77.12 102 VAL A C 1
ATOM 815 O O . VAL A 1 102 ? 18.862 -16.049 -4.508 1.00 77.12 102 VAL A O 1
ATOM 818 N N . VAL A 1 103 ? 16.882 -16.940 -5.087 1.00 81.69 103 VAL A N 1
ATOM 819 C CA . VAL A 1 103 ? 17.207 -18.285 -4.601 1.00 81.69 103 VAL A CA 1
ATOM 820 C C . VAL A 1 103 ? 18.360 -18.868 -5.417 1.00 81.69 103 VAL A C 1
ATOM 822 O O . VAL A 1 103 ? 19.348 -19.315 -4.840 1.00 81.69 103 VAL A O 1
ATOM 825 N N . LEU A 1 104 ? 18.289 -18.842 -6.746 1.00 75.00 104 LEU A N 1
ATOM 826 C CA . LEU A 1 104 ? 19.299 -19.448 -7.613 1.00 75.00 104 LEU A CA 1
ATOM 827 C C . LEU A 1 104 ? 20.659 -18.734 -7.515 1.00 75.00 104 LEU A C 1
ATOM 829 O O . LEU A 1 104 ? 21.698 -19.383 -7.379 1.00 75.00 104 LEU A O 1
ATOM 833 N N . THR A 1 105 ? 20.661 -17.401 -7.526 1.00 69.75 105 THR A N 1
ATOM 834 C CA . THR A 1 105 ? 21.876 -16.576 -7.420 1.00 69.75 105 THR A CA 1
ATOM 835 C C . THR A 1 105 ? 22.474 -16.592 -6.016 1.00 69.75 105 THR A C 1
ATOM 837 O O . THR A 1 105 ? 23.699 -16.556 -5.886 1.00 69.75 105 THR A O 1
ATOM 840 N N . GLY A 1 106 ? 21.656 -16.749 -4.969 1.00 68.75 106 GLY A N 1
ATOM 841 C CA . GLY A 1 106 ? 22.121 -16.942 -3.593 1.00 68.75 106 GLY A CA 1
ATOM 842 C C . GLY A 1 106 ? 22.992 -18.193 -3.431 1.00 68.75 106 GLY A C 1
ATOM 843 O O . GLY A 1 106 ? 24.043 -18.135 -2.787 1.00 68.75 106 GLY A O 1
ATOM 844 N N . HIS A 1 107 ? 22.625 -19.294 -4.096 1.00 67.56 107 HIS A N 1
ATOM 845 C CA . HIS A 1 107 ? 23.420 -20.530 -4.116 1.00 67.56 107 HIS A CA 1
ATOM 846 C C . HIS A 1 107 ? 24.689 -20.424 -4.991 1.00 67.56 107 HIS A C 1
ATOM 848 O O . HIS A 1 107 ? 25.667 -21.123 -4.739 1.00 67.56 107 HIS A O 1
ATOM 854 N N . LEU A 1 108 ? 24.703 -19.532 -5.991 1.00 63.28 108 LEU A N 1
ATOM 855 C CA . LEU A 1 108 ? 25.809 -19.317 -6.947 1.00 63.28 108 LEU A CA 1
ATOM 856 C C . LEU A 1 108 ? 26.702 -18.102 -6.603 1.00 63.28 108 LEU A C 1
ATOM 858 O O . LEU A 1 108 ? 27.541 -17.685 -7.412 1.00 63.28 108 LEU A O 1
ATOM 862 N N . SER A 1 109 ? 26.530 -17.534 -5.406 1.00 58.72 109 SER A N 1
ATOM 863 C CA . SER A 1 109 ? 26.998 -16.206 -4.957 1.00 58.72 109 SER A CA 1
ATOM 864 C C . SER A 1 109 ? 28.520 -15.965 -4.959 1.00 58.72 109 SER A C 1
ATOM 866 O O . SER A 1 109 ? 28.976 -14.851 -4.696 1.00 58.72 109 SER A O 1
ATOM 868 N N . GLN A 1 110 ? 29.321 -16.967 -5.325 1.00 66.00 110 GLN A N 1
ATOM 869 C CA . GLN A 1 110 ? 30.779 -16.873 -5.463 1.00 66.00 110 GLN A CA 1
ATOM 870 C C . GLN A 1 110 ? 31.216 -16.154 -6.759 1.00 66.00 110 GLN A C 1
ATOM 872 O O . GLN A 1 110 ? 32.3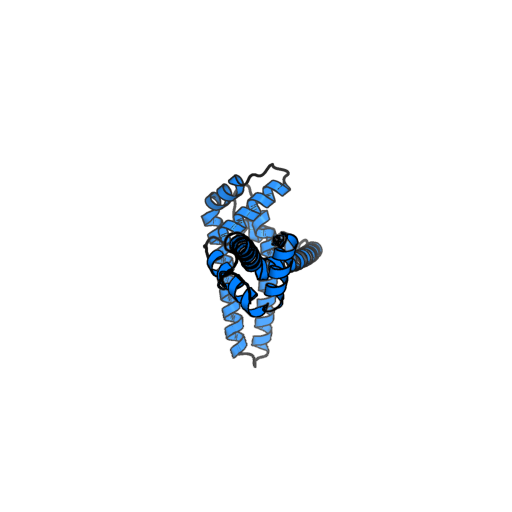11 -15.594 -6.815 1.00 66.00 110 GLN A O 1
ATOM 877 N N . SER A 1 111 ? 30.380 -16.120 -7.809 1.00 80.06 111 SER A N 1
ATOM 878 C CA . SER A 1 111 ? 30.756 -15.502 -9.093 1.00 80.06 111 SER A CA 1
ATOM 879 C C . SER A 1 111 ? 30.405 -14.006 -9.169 1.00 80.06 111 SER A C 1
ATOM 881 O O . SER A 1 111 ? 29.337 -13.564 -8.742 1.00 80.06 111 SER A O 1
ATOM 883 N N . ALA A 1 112 ? 31.301 -13.194 -9.742 1.00 80.75 112 ALA A N 1
ATOM 884 C CA . ALA A 1 112 ? 31.042 -11.768 -9.979 1.00 80.75 112 ALA A CA 1
ATOM 885 C C . ALA A 1 112 ? 29.855 -11.542 -10.938 1.00 80.75 112 ALA A C 1
ATOM 887 O O . ALA A 1 112 ? 29.082 -10.604 -10.761 1.00 80.75 112 ALA A O 1
ATOM 888 N N . PHE A 1 113 ? 29.676 -12.446 -11.905 1.00 80.62 113 PHE A N 1
ATOM 889 C CA . PHE A 1 113 ? 28.562 -12.421 -12.850 1.00 80.62 113 PHE A CA 1
ATOM 890 C C . PHE A 1 113 ? 27.203 -12.623 -12.164 1.00 80.62 113 PHE A C 1
ATOM 892 O O . PHE A 1 113 ? 26.279 -11.857 -12.430 1.00 80.62 113 PHE A O 1
ATOM 899 N N . ALA A 1 114 ? 27.086 -13.579 -11.230 1.00 80.31 114 ALA A N 1
ATOM 900 C CA . ALA A 1 114 ? 25.842 -13.797 -10.485 1.00 80.31 114 ALA A CA 1
ATOM 901 C C . ALA A 1 114 ? 25.437 -12.563 -9.662 1.00 80.31 114 ALA A C 1
ATOM 903 O O . ALA A 1 114 ? 24.270 -12.180 -9.668 1.00 80.31 114 ALA A O 1
ATOM 904 N N . ARG A 1 115 ? 26.402 -11.885 -9.023 1.00 81.19 115 ARG A N 1
ATOM 905 C CA . ARG A 1 115 ? 26.143 -10.641 -8.272 1.00 81.19 115 ARG A CA 1
ATOM 906 C C . ARG A 1 115 ? 25.667 -9.496 -9.169 1.00 81.19 115 ARG A C 1
ATOM 908 O O . ARG A 1 115 ? 24.762 -8.758 -8.788 1.00 81.19 115 ARG A O 1
ATOM 915 N N . PHE A 1 116 ? 26.255 -9.349 -10.356 1.00 84.88 116 PHE A N 1
ATOM 916 C CA . PHE A 1 116 ? 25.818 -8.339 -11.323 1.00 84.88 116 PHE A CA 1
ATOM 917 C C . PHE A 1 116 ? 24.400 -8.617 -11.840 1.00 84.88 116 PHE A C 1
ATOM 919 O O . PHE A 1 116 ? 23.564 -7.713 -11.840 1.00 84.88 116 PHE A O 1
ATOM 926 N N . ALA A 1 117 ? 24.111 -9.866 -12.223 1.00 83.06 117 ALA A N 1
ATOM 927 C CA . ALA A 1 117 ? 22.784 -10.278 -12.678 1.00 83.06 117 ALA A CA 1
ATOM 928 C C . ALA A 1 117 ? 21.713 -10.027 -11.603 1.00 83.06 117 ALA A C 1
ATOM 930 O O . ALA A 1 117 ? 20.683 -9.423 -11.896 1.00 83.06 117 ALA A O 1
ATOM 931 N N . GLN A 1 118 ? 22.004 -10.378 -10.347 1.00 82.75 118 GLN A N 1
ATOM 932 C CA . GLN A 1 118 ? 21.116 -10.121 -9.213 1.00 82.75 118 GLN A CA 1
ATOM 933 C C . GLN A 1 118 ? 20.820 -8.620 -9.045 1.00 82.75 118 GLN A C 1
ATOM 935 O O . GLN A 1 118 ? 19.663 -8.221 -8.914 1.00 82.75 118 GLN A O 1
ATOM 940 N N . GLY A 1 119 ? 21.850 -7.766 -9.084 1.00 84.12 119 GLY A N 1
ATOM 941 C CA . GLY A 1 119 ? 21.673 -6.313 -8.993 1.00 84.12 119 GLY A CA 1
ATOM 942 C C . GLY A 1 119 ? 20.814 -5.753 -10.130 1.00 84.12 119 GLY A C 1
ATOM 943 O O . GLY A 1 119 ? 19.936 -4.921 -9.897 1.00 84.12 119 GLY A O 1
ATOM 944 N N . PHE A 1 120 ? 21.014 -6.252 -11.349 1.00 86.62 120 PHE A N 1
ATOM 945 C CA . PHE A 1 120 ? 20.218 -5.872 -12.513 1.00 86.62 120 PHE A CA 1
ATOM 946 C C . PHE A 1 120 ? 18.736 -6.253 -12.357 1.00 86.62 120 PHE A C 1
ATOM 948 O O . PHE A 1 120 ? 17.866 -5.402 -12.555 1.00 86.62 120 PHE A O 1
ATOM 955 N N . TYR A 1 121 ? 18.430 -7.486 -11.940 1.00 84.06 121 TYR A N 1
ATOM 956 C CA . TYR A 1 121 ? 17.045 -7.918 -11.721 1.00 84.06 121 TYR A CA 1
ATOM 957 C C . TYR A 1 121 ? 16.362 -7.176 -10.570 1.00 84.06 121 TYR A C 1
ATOM 959 O O . TYR A 1 121 ? 15.181 -6.840 -10.681 1.00 84.06 121 TYR A O 1
ATOM 967 N N . LEU A 1 122 ? 17.095 -6.841 -9.503 1.00 84.44 122 LEU A N 1
ATOM 968 C CA . LEU A 1 122 ? 16.571 -6.003 -8.422 1.00 84.44 122 LEU A CA 1
ATOM 969 C C . LEU A 1 122 ? 16.191 -4.603 -8.918 1.00 84.44 122 LEU A C 1
ATOM 971 O O . LEU A 1 122 ? 15.117 -4.108 -8.581 1.00 84.44 122 LEU A O 1
ATOM 975 N N . ILE A 1 123 ? 17.024 -3.975 -9.752 1.00 87.88 123 ILE A N 1
ATOM 976 C CA . ILE A 1 123 ? 16.703 -2.670 -10.349 1.00 87.88 123 ILE A CA 1
ATOM 977 C C . ILE A 1 123 ? 15.465 -2.779 -11.248 1.00 87.88 123 ILE A C 1
ATOM 979 O O . ILE A 1 123 ? 14.565 -1.943 -11.147 1.00 87.88 123 ILE A O 1
ATOM 983 N N . LEU A 1 124 ? 15.377 -3.819 -12.085 1.00 87.69 124 LEU A N 1
ATOM 984 C CA . LEU A 1 124 ? 14.195 -4.058 -12.918 1.00 87.69 124 LEU A CA 1
ATOM 985 C C . LEU A 1 124 ? 12.925 -4.248 -12.083 1.00 87.69 124 LEU A C 1
ATOM 987 O O . LEU A 1 124 ? 11.879 -3.719 -12.458 1.00 87.69 124 LEU A O 1
ATOM 991 N N . LEU A 1 125 ? 13.007 -4.942 -10.944 1.00 84.56 125 LEU A N 1
ATOM 992 C CA . LEU A 1 125 ? 11.878 -5.061 -10.024 1.00 84.56 125 LEU A CA 1
ATOM 993 C C . LEU A 1 125 ? 11.477 -3.696 -9.469 1.00 84.56 125 LEU A C 1
ATOM 995 O O . LEU A 1 125 ? 10.292 -3.372 -9.467 1.00 84.56 125 LEU A O 1
ATOM 999 N N . VAL A 1 126 ? 12.434 -2.903 -8.985 1.00 86.44 126 VAL A N 1
ATOM 1000 C CA . VAL A 1 126 ? 12.135 -1.575 -8.434 1.00 86.44 126 VAL A CA 1
ATOM 1001 C C . VAL A 1 126 ? 11.424 -0.726 -9.485 1.00 86.44 126 VAL A C 1
ATOM 1003 O O . VAL A 1 126 ? 10.379 -0.149 -9.193 1.00 86.44 126 VAL A O 1
ATOM 1006 N N . ILE A 1 127 ? 11.915 -0.728 -10.727 1.00 88.88 127 ILE A N 1
ATOM 1007 C CA . ILE A 1 127 ? 11.259 -0.045 -11.849 1.00 88.88 127 ILE A CA 1
ATOM 1008 C C . ILE A 1 127 ? 9.853 -0.612 -12.087 1.00 88.88 127 ILE A C 1
ATOM 1010 O O . ILE A 1 127 ? 8.907 0.158 -12.245 1.00 88.88 127 ILE A O 1
ATOM 1014 N N . TRP A 1 128 ? 9.685 -1.936 -12.075 1.00 90.31 128 TRP A N 1
ATOM 1015 C CA . TRP A 1 128 ? 8.385 -2.585 -12.259 1.00 90.31 128 TRP A CA 1
ATOM 1016 C C . TRP A 1 128 ? 7.367 -2.201 -11.176 1.00 90.31 128 TRP A C 1
ATOM 1018 O O . TRP A 1 128 ? 6.208 -1.916 -11.490 1.00 90.31 128 TRP A O 1
ATOM 1028 N N . LEU A 1 129 ? 7.790 -2.165 -9.910 1.00 84.06 129 LEU A N 1
ATOM 1029 C CA . LEU A 1 129 ? 6.958 -1.758 -8.778 1.00 84.06 129 LEU A CA 1
ATOM 1030 C C . LEU A 1 129 ? 6.598 -0.272 -8.863 1.00 84.06 129 LEU A C 1
ATOM 1032 O O . LEU A 1 129 ? 5.440 0.087 -8.656 1.00 84.06 129 LEU A O 1
ATOM 1036 N N . PHE A 1 130 ? 7.551 0.580 -9.246 1.00 83.75 130 PHE A N 1
ATOM 1037 C CA . PHE A 1 130 ? 7.300 2.002 -9.497 1.00 83.75 130 PHE A CA 1
ATOM 1038 C C . PHE A 1 130 ? 6.296 2.206 -10.628 1.00 83.75 130 PHE A C 1
ATOM 1040 O O . PHE A 1 130 ? 5.428 3.070 -10.549 1.00 83.75 130 PHE A O 1
ATOM 1047 N N . LEU A 1 131 ? 6.362 1.376 -11.665 1.00 88.25 131 LEU A N 1
ATOM 1048 C CA . LEU A 1 131 ? 5.428 1.420 -12.781 1.00 88.25 131 LEU A CA 1
ATOM 1049 C C . LEU A 1 131 ? 3.992 1.092 -12.327 1.00 88.25 131 LEU A C 1
ATOM 1051 O O . LEU A 1 131 ? 3.043 1.691 -12.839 1.00 88.25 131 LEU A O 1
ATOM 1055 N N . GLN A 1 132 ? 3.811 0.234 -11.313 1.00 85.31 132 GLN A N 1
ATOM 1056 C CA . GLN A 1 132 ? 2.479 -0.058 -10.761 1.00 85.31 132 GLN A CA 1
ATOM 1057 C C . GLN A 1 132 ? 1.804 1.166 -10.125 1.00 85.31 132 GLN A C 1
ATOM 1059 O O . GLN A 1 132 ? 0.573 1.207 -10.098 1.00 85.31 132 GLN A O 1
ATOM 1064 N N . LEU A 1 133 ? 2.571 2.177 -9.692 1.00 81.31 133 LEU A N 1
ATOM 1065 C CA . LEU A 1 133 ? 2.020 3.418 -9.138 1.00 81.31 133 LEU A CA 1
ATOM 1066 C C . LEU A 1 133 ? 1.118 4.150 -10.142 1.00 81.31 133 LEU A C 1
ATOM 1068 O O . LEU A 1 133 ? 0.109 4.738 -9.761 1.00 81.31 133 LEU A O 1
ATOM 1072 N N . TYR A 1 134 ? 1.472 4.077 -11.425 1.00 88.38 134 TYR A N 1
ATOM 1073 C CA . TYR A 1 134 ? 0.754 4.738 -12.512 1.00 88.38 134 TYR A CA 1
ATOM 1074 C C . TYR A 1 134 ? -0.119 3.781 -13.325 1.00 88.38 134 TYR A C 1
ATOM 1076 O O . TYR A 1 134 ? -1.088 4.218 -13.940 1.00 88.38 134 TYR A O 1
ATOM 1084 N N . ALA A 1 135 ? 0.182 2.480 -13.318 1.00 88.19 135 ALA A N 1
ATOM 1085 C CA . ALA A 1 135 ? -0.540 1.497 -14.119 1.00 88.19 135 ALA A CA 1
ATOM 1086 C C . ALA A 1 135 ? -2.041 1.458 -13.801 1.00 88.19 135 ALA A C 1
ATOM 1088 O O . ALA A 1 135 ? -2.864 1.508 -14.707 1.00 88.19 135 ALA A O 1
ATOM 1089 N N . LEU A 1 136 ? -2.420 1.389 -12.523 1.00 86.31 136 LEU A N 1
ATOM 1090 C CA . LEU A 1 136 ? -3.836 1.327 -12.154 1.00 86.31 136 LEU A CA 1
ATOM 1091 C C . LEU A 1 136 ? -4.582 2.652 -12.396 1.00 86.31 136 LEU A C 1
ATOM 1093 O O . LEU A 1 136 ? -5.678 2.588 -12.943 1.00 86.31 136 LEU A O 1
ATOM 1097 N N . PRO A 1 137 ? -4.021 3.843 -12.105 1.00 89.38 137 PRO A N 1
ATOM 1098 C CA . PRO A 1 137 ? -4.632 5.103 -12.530 1.00 89.38 137 PRO A CA 1
ATOM 1099 C C . PRO A 1 137 ? -4.850 5.183 -14.047 1.00 89.38 137 PRO A C 1
ATOM 1101 O O . PRO A 1 137 ? -5.959 5.469 -14.490 1.00 89.38 137 PRO A O 1
ATOM 1104 N N . PHE A 1 138 ? -3.841 4.832 -14.856 1.00 90.31 138 PHE A N 1
ATOM 1105 C CA . PHE A 1 138 ? -3.976 4.831 -16.317 1.00 90.31 138 PHE A CA 1
ATOM 1106 C C . PHE A 1 138 ? -4.957 3.787 -16.842 1.00 90.31 138 PHE A C 1
ATOM 1108 O O . PHE A 1 138 ? -5.427 3.936 -17.966 1.00 90.31 138 PHE A O 1
ATOM 1115 N N . LEU A 1 139 ? -5.246 2.722 -16.092 1.00 90.38 139 LEU A N 1
ATOM 1116 C CA . LEU A 1 139 ? -6.267 1.750 -16.478 1.00 90.38 139 LEU A CA 1
ATOM 1117 C C . LEU A 1 139 ? -7.658 2.393 -16.532 1.00 90.38 139 LEU A C 1
ATOM 1119 O O . LEU A 1 139 ? -8.438 2.040 -17.412 1.00 90.38 139 LEU A O 1
ATOM 1123 N N . PHE A 1 140 ? -7.945 3.318 -15.612 1.00 87.88 140 PHE A N 1
ATOM 1124 C CA . PHE A 1 140 ? -9.247 3.982 -15.497 1.00 87.88 140 PHE A CA 1
ATOM 1125 C C . PHE A 1 140 ? -9.363 5.259 -16.330 1.00 87.88 140 PHE A C 1
ATOM 1127 O O . PHE A 1 140 ? -10.471 5.662 -16.647 1.00 87.88 140 PHE A O 1
ATOM 1134 N N . GLU A 1 141 ? -8.240 5.840 -16.749 1.00 87.81 141 GLU A N 1
ATOM 1135 C CA . GLU A 1 141 ? -8.220 6.995 -17.659 1.00 87.81 141 GLU A CA 1
ATOM 1136 C C . GLU A 1 141 ? -8.515 6.619 -19.126 1.00 87.81 141 GLU A C 1
ATOM 1138 O O . GLU A 1 141 ? -8.682 7.473 -19.991 1.00 87.81 141 GLU A O 1
ATOM 1143 N N . GLN A 1 142 ? -8.528 5.324 -19.449 1.00 85.69 142 GLN A N 1
ATOM 1144 C CA . GLN A 1 142 ? -8.771 4.837 -20.806 1.00 85.69 142 GLN A CA 1
ATOM 1145 C C . GLN A 1 142 ? -10.268 4.685 -21.084 1.00 85.69 142 GLN A C 1
ATOM 1147 O O . GLN A 1 142 ? -10.981 4.094 -20.278 1.00 85.69 142 GLN A O 1
ATOM 1152 N N . GLU A 1 143 ? -10.713 5.065 -22.289 1.00 82.94 143 GLU A N 1
ATOM 1153 C CA . GLU A 1 143 ? -12.076 4.766 -22.766 1.00 82.94 143 GLU A CA 1
ATOM 1154 C C . GLU A 1 143 ? -12.383 3.258 -22.731 1.00 82.94 143 GLU A C 1
ATOM 1156 O O . GLU A 1 143 ? -13.491 2.840 -22.404 1.00 82.94 143 GLU A O 1
ATOM 1161 N N . GLN A 1 144 ? -11.383 2.432 -23.063 1.00 87.94 144 GLN A N 1
ATOM 1162 C CA . GLN A 1 144 ? -11.452 0.975 -22.978 1.00 87.94 144 GLN A CA 1
ATOM 1163 C C . GLN A 1 144 ? -10.327 0.451 -22.075 1.00 87.94 144 GLN A C 1
ATOM 1165 O O . GLN A 1 144 ? -9.162 0.480 -22.485 1.00 87.94 144 GLN A O 1
ATOM 1170 N N . PRO A 1 145 ? -10.646 -0.065 -20.873 1.00 86.88 145 PRO A N 1
ATOM 1171 C CA . PRO A 1 145 ? -9.649 -0.534 -19.916 1.00 86.88 145 PRO A CA 1
ATOM 1172 C C . PRO A 1 145 ? -8.735 -1.633 -20.483 1.00 86.88 145 PRO A C 1
ATOM 1174 O O . PRO A 1 145 ? -9.144 -2.782 -20.674 1.00 86.88 145 PRO A O 1
ATOM 1177 N N . SER A 1 146 ? -7.461 -1.302 -20.710 1.00 93.62 146 SER A N 1
ATOM 1178 C CA . SER A 1 146 ? -6.435 -2.221 -21.209 1.00 93.62 146 SER A CA 1
ATOM 1179 C C . SER A 1 146 ? -5.171 -2.170 -20.351 1.00 93.62 146 SER A C 1
ATOM 1181 O O . SER A 1 146 ? -4.445 -1.176 -20.321 1.00 93.62 146 SER A O 1
ATOM 1183 N N . LEU A 1 147 ? -4.842 -3.291 -19.696 1.00 92.38 147 LEU A N 1
ATOM 1184 C CA . LEU A 1 147 ? -3.644 -3.410 -18.847 1.00 92.38 147 LEU A CA 1
ATOM 1185 C C . LEU A 1 147 ? -2.344 -3.168 -19.620 1.00 92.38 147 LEU A C 1
ATOM 1187 O O . LEU A 1 147 ? -1.421 -2.534 -19.114 1.00 92.38 147 LEU A O 1
ATOM 1191 N N . ARG A 1 148 ? -2.274 -3.635 -20.871 1.00 94.38 148 ARG A N 1
ATOM 1192 C CA . ARG A 1 148 ? -1.094 -3.437 -21.720 1.00 94.38 148 ARG A CA 1
ATOM 1193 C C . ARG A 1 148 ? -0.870 -1.955 -22.010 1.00 94.38 148 ARG A C 1
ATOM 1195 O O . ARG A 1 148 ? 0.265 -1.486 -21.940 1.00 94.38 148 ARG A O 1
ATOM 1202 N N . LEU A 1 149 ? -1.938 -1.233 -22.351 1.00 92.69 149 LEU A N 1
ATOM 1203 C CA . LEU A 1 149 ? -1.856 0.201 -22.615 1.00 92.69 149 LEU A CA 1
ATOM 1204 C C . LEU A 1 149 ? -1.556 0.974 -21.328 1.00 92.69 149 LEU A C 1
ATOM 1206 O O . LEU A 1 149 ? -0.724 1.875 -21.342 1.00 92.69 149 LEU A O 1
ATOM 1210 N N . ALA A 1 150 ? -2.141 0.548 -20.209 1.00 92.44 150 ALA A N 1
ATOM 1211 C CA . ALA A 1 150 ? -1.899 1.134 -18.901 1.00 92.44 150 ALA A CA 1
ATOM 1212 C C . ALA A 1 150 ? -0.421 1.046 -18.494 1.00 92.44 150 ALA A C 1
ATOM 1214 O O . ALA A 1 150 ? 0.176 2.055 -18.124 1.00 92.44 150 ALA A O 1
ATOM 1215 N N . TRP A 1 151 ? 0.207 -0.126 -18.641 1.00 94.19 151 TRP A N 1
ATOM 1216 C CA . TRP A 1 151 ? 1.639 -0.282 -18.372 1.00 94.19 151 TRP A CA 1
ATOM 1217 C C . TRP A 1 151 ? 2.516 0.505 -19.345 1.00 94.19 151 TRP A C 1
ATOM 1219 O O . TRP A 1 151 ? 3.519 1.083 -18.930 1.00 94.19 151 TRP A O 1
ATOM 1229 N N . ARG A 1 152 ? 2.138 0.573 -20.627 1.00 95.88 152 ARG A N 1
ATOM 1230 C CA . ARG A 1 152 ? 2.859 1.389 -21.612 1.00 95.88 152 ARG A CA 1
ATOM 1231 C C . ARG A 1 152 ? 2.831 2.871 -21.227 1.00 95.88 152 ARG A C 1
ATOM 1233 O O . ARG A 1 152 ? 3.879 3.508 -21.222 1.00 95.88 152 ARG A O 1
ATOM 1240 N N . ASN A 1 153 ? 1.661 3.403 -20.884 1.00 92.50 153 ASN A N 1
ATOM 1241 C CA . ASN A 1 153 ? 1.504 4.806 -20.501 1.00 92.50 153 ASN A CA 1
ATOM 1242 C C . ASN A 1 153 ? 2.213 5.103 -19.172 1.00 92.50 153 ASN A C 1
ATOM 1244 O O . ASN A 1 153 ? 2.900 6.115 -19.057 1.00 92.50 153 ASN A O 1
ATOM 1248 N N . ALA A 1 154 ? 2.149 4.176 -18.212 1.00 91.81 154 ALA A N 1
ATOM 1249 C CA . ALA A 1 154 ? 2.901 4.252 -16.963 1.00 91.81 154 ALA A CA 1
ATOM 1250 C C . ALA A 1 154 ? 4.421 4.307 -17.193 1.00 91.81 154 ALA A C 1
ATOM 1252 O O . ALA A 1 154 ? 5.100 5.125 -16.575 1.00 91.81 154 ALA A O 1
ATOM 1253 N N . ALA A 1 155 ? 4.955 3.488 -18.106 1.00 93.94 155 ALA A N 1
ATOM 1254 C CA . ALA A 1 155 ? 6.375 3.510 -18.461 1.00 93.94 155 ALA A CA 1
ATOM 1255 C C . ALA A 1 155 ? 6.793 4.853 -19.078 1.00 93.94 155 ALA A C 1
ATOM 1257 O O . ALA A 1 155 ? 7.838 5.396 -18.721 1.00 93.94 155 ALA A O 1
ATOM 1258 N N . VAL A 1 156 ? 5.967 5.403 -19.976 1.00 94.38 156 VAL A N 1
ATOM 1259 C CA . VAL A 1 156 ? 6.210 6.718 -20.588 1.00 94.38 156 VAL A CA 1
ATOM 1260 C C . VAL A 1 156 ? 6.189 7.820 -19.525 1.00 94.38 156 VAL A C 1
ATOM 1262 O O . VAL A 1 156 ? 7.125 8.614 -19.475 1.00 94.38 156 VAL A O 1
ATOM 1265 N N . MET A 1 157 ? 5.194 7.828 -18.632 1.00 89.69 157 MET A N 1
ATOM 1266 C CA . MET A 1 157 ? 5.086 8.803 -17.538 1.00 89.69 157 MET A CA 1
ATOM 1267 C C . MET A 1 157 ? 6.304 8.755 -16.609 1.00 89.69 157 MET A C 1
ATOM 1269 O O . MET A 1 157 ? 6.899 9.794 -16.322 1.00 89.69 157 MET A O 1
ATOM 1273 N N . LEU A 1 158 ? 6.703 7.550 -16.189 1.00 90.81 158 LEU A N 1
ATOM 1274 C CA . LEU A 1 158 ? 7.866 7.332 -15.331 1.00 90.81 158 LEU A CA 1
ATOM 1275 C C . LEU A 1 158 ? 9.159 7.815 -16.002 1.00 90.81 158 LEU A C 1
ATOM 1277 O O . LEU A 1 158 ? 9.948 8.518 -15.374 1.00 90.81 158 LEU A O 1
ATOM 1281 N N . GLY A 1 159 ? 9.362 7.464 -17.276 1.00 91.25 159 GLY A N 1
ATOM 1282 C CA . GLY A 1 159 ? 10.566 7.813 -18.031 1.00 91.25 159 GLY A CA 1
ATOM 1283 C C . GLY A 1 159 ? 10.672 9.301 -18.372 1.00 91.25 159 GLY A C 1
ATOM 1284 O O . GLY A 1 159 ? 11.767 9.855 -18.343 1.00 91.25 159 GLY A O 1
ATOM 1285 N N . GLN A 1 160 ? 9.551 9.966 -18.658 1.00 93.81 160 GLN A N 1
ATOM 1286 C CA . GLN A 1 160 ? 9.527 11.404 -18.952 1.00 93.81 160 GLN A CA 1
ATOM 1287 C C . GLN A 1 160 ? 9.616 12.266 -17.688 1.00 93.81 160 GLN A C 1
ATOM 1289 O O . GLN A 1 160 ? 10.129 13.380 -17.742 1.00 93.81 160 GLN A O 1
ATOM 1294 N N . ASN A 1 161 ? 9.150 11.753 -16.545 1.00 90.62 161 ASN A N 1
ATOM 1295 C CA . ASN A 1 161 ? 9.015 12.513 -15.303 1.00 90.62 161 ASN A CA 1
ATOM 1296 C C . ASN A 1 161 ? 9.712 11.805 -14.132 1.00 90.62 161 ASN A C 1
ATOM 1298 O O . ASN A 1 161 ? 9.114 11.591 -13.073 1.00 90.62 161 ASN A O 1
ATOM 1302 N N . VAL A 1 162 ? 10.985 11.436 -14.309 1.00 90.12 162 VAL A N 1
ATOM 1303 C CA . VAL A 1 162 ? 11.754 10.678 -13.303 1.00 90.12 162 VAL A CA 1
ATOM 1304 C C . VAL A 1 162 ? 11.830 11.430 -11.971 1.00 90.12 162 VAL A C 1
ATOM 1306 O O . VAL A 1 162 ? 11.526 10.856 -10.930 1.00 90.12 162 VAL A O 1
ATOM 1309 N N . GLY A 1 163 ? 12.169 12.726 -11.992 1.00 91.06 163 GLY A N 1
ATOM 1310 C CA . GLY A 1 163 ? 12.296 13.536 -10.772 1.00 91.06 163 GLY A CA 1
ATOM 1311 C C . GLY A 1 163 ? 10.987 13.639 -9.983 1.00 91.06 163 GLY A C 1
ATOM 1312 O O . GLY A 1 163 ? 10.971 13.410 -8.776 1.00 91.06 163 GLY A O 1
ATOM 1313 N N . PHE A 1 164 ? 9.876 13.897 -10.680 1.00 90.50 164 PHE A N 1
ATOM 1314 C CA . PHE A 1 164 ? 8.540 13.892 -10.082 1.00 90.50 164 PHE A CA 1
ATOM 1315 C C . PHE A 1 164 ? 8.185 12.516 -9.507 1.00 90.50 164 PHE A C 1
ATOM 1317 O O . PHE A 1 164 ? 7.725 12.424 -8.373 1.00 90.50 164 PHE A O 1
ATOM 1324 N N . SER A 1 165 ? 8.453 11.443 -10.253 1.00 88.25 165 SER A N 1
ATOM 1325 C CA . SER A 1 165 ? 8.139 10.078 -9.822 1.00 88.25 165 SER A CA 1
ATOM 1326 C C . SER A 1 165 ? 8.931 9.656 -8.588 1.00 88.25 165 SER A C 1
ATOM 1328 O O . SER A 1 165 ? 8.378 8.999 -7.710 1.00 88.25 165 SER A O 1
ATOM 1330 N N . LEU A 1 166 ? 10.200 10.059 -8.483 1.00 90.12 166 LEU A N 1
ATOM 1331 C CA . LEU A 1 166 ? 11.020 9.820 -7.294 1.00 90.12 166 LEU A CA 1
ATOM 1332 C C . LEU A 1 166 ? 10.497 10.597 -6.082 1.00 90.12 166 LEU A C 1
ATOM 1334 O O . LEU A 1 166 ? 10.377 10.023 -5.001 1.00 90.12 166 LEU A O 1
ATOM 1338 N N . ALA A 1 167 ? 10.147 11.875 -6.258 1.00 93.19 167 ALA A N 1
ATOM 1339 C CA . ALA A 1 167 ? 9.574 12.688 -5.187 1.00 93.19 167 ALA A CA 1
ATOM 1340 C C . ALA A 1 167 ? 8.223 12.130 -4.707 1.00 93.19 167 ALA A C 1
ATOM 1342 O O . ALA A 1 167 ? 7.999 12.001 -3.502 1.00 93.19 167 ALA A O 1
ATOM 1343 N N . LEU A 1 168 ? 7.351 11.733 -5.639 1.00 88.38 168 LEU A N 1
ATOM 1344 C CA . LEU A 1 168 ? 6.067 11.104 -5.335 1.00 88.38 168 LEU A CA 1
ATOM 1345 C C . LEU A 1 168 ? 6.258 9.769 -4.607 1.00 88.38 168 LEU A C 1
ATOM 1347 O O . LEU A 1 168 ? 5.610 9.531 -3.591 1.00 88.38 168 LEU A O 1
ATOM 1351 N N . ALA A 1 169 ? 7.172 8.918 -5.078 1.00 87.31 169 ALA A N 1
ATOM 1352 C CA . ALA A 1 169 ? 7.477 7.654 -4.418 1.00 87.31 169 ALA A CA 1
ATOM 1353 C C . ALA A 1 169 ? 8.001 7.868 -2.990 1.00 87.31 169 ALA A C 1
ATOM 1355 O O . ALA A 1 169 ? 7.540 7.195 -2.071 1.00 87.31 169 ALA A O 1
ATOM 1356 N N . ALA A 1 170 ? 8.901 8.833 -2.778 1.00 91.12 170 ALA A N 1
ATOM 1357 C CA . ALA A 1 170 ? 9.401 9.172 -1.447 1.00 91.12 170 ALA A CA 1
ATOM 1358 C C . ALA A 1 170 ? 8.276 9.661 -0.516 1.00 91.12 170 ALA A C 1
ATOM 1360 O O . ALA A 1 170 ? 8.183 9.210 0.627 1.00 91.12 170 ALA A O 1
ATOM 1361 N N . ALA A 1 171 ? 7.386 10.526 -1.014 1.00 92.50 171 ALA A N 1
ATOM 1362 C CA . ALA A 1 171 ? 6.227 10.995 -0.261 1.00 92.50 171 ALA A CA 1
ATOM 1363 C C . ALA A 1 171 ? 5.279 9.841 0.107 1.00 92.50 171 ALA A C 1
ATOM 1365 O O . ALA A 1 171 ? 4.848 9.737 1.255 1.00 92.50 171 ALA A O 1
ATOM 1366 N N . LEU A 1 172 ? 5.000 8.934 -0.833 1.00 88.62 172 LEU A N 1
ATOM 1367 C CA . LEU A 1 172 ? 4.156 7.764 -0.589 1.00 88.62 172 LEU A CA 1
ATOM 1368 C C . LEU A 1 172 ? 4.784 6.799 0.413 1.00 88.62 172 LEU A C 1
ATOM 1370 O O . LEU A 1 172 ? 4.085 6.330 1.305 1.00 88.62 172 LEU A O 1
ATOM 1374 N N . VAL A 1 173 ? 6.089 6.536 0.320 1.00 88.88 173 VAL A N 1
ATOM 1375 C CA . VAL A 1 173 ? 6.804 5.718 1.310 1.00 88.88 173 VAL A CA 1
ATOM 1376 C C . VAL A 1 173 ? 6.699 6.346 2.697 1.00 88.88 173 VAL A C 1
ATOM 1378 O O . VAL A 1 173 ? 6.369 5.642 3.647 1.00 88.88 173 VAL A O 1
ATOM 1381 N N . ALA A 1 174 ? 6.897 7.660 2.829 1.00 92.81 174 ALA A N 1
ATOM 1382 C CA . ALA A 1 174 ? 6.744 8.348 4.109 1.00 92.81 174 ALA A CA 1
ATOM 1383 C C . ALA A 1 174 ? 5.313 8.217 4.667 1.00 92.81 174 ALA A C 1
ATOM 1385 O O . ALA A 1 174 ? 5.136 7.834 5.825 1.00 92.81 174 ALA A O 1
ATOM 1386 N N . VAL A 1 175 ? 4.290 8.457 3.838 1.00 89.31 175 VAL A N 1
ATOM 1387 C CA . VAL A 1 175 ? 2.876 8.307 4.229 1.00 89.31 175 VAL A CA 1
ATOM 1388 C C . VAL A 1 175 ? 2.563 6.868 4.639 1.00 89.31 175 VAL A C 1
ATOM 1390 O O . VAL A 1 175 ? 1.906 6.652 5.660 1.00 89.31 175 VAL A O 1
ATOM 1393 N N . LEU A 1 176 ? 3.050 5.880 3.886 1.00 86.19 176 LEU A N 1
ATOM 1394 C CA . LEU A 1 176 ? 2.839 4.463 4.176 1.00 86.19 176 LEU A CA 1
ATOM 1395 C C . LEU A 1 176 ? 3.551 4.033 5.458 1.00 86.19 176 LEU A C 1
ATOM 1397 O O . LEU A 1 176 ? 2.949 3.310 6.245 1.00 86.19 176 LEU A O 1
ATOM 1401 N N . LEU A 1 177 ? 4.781 4.485 5.709 1.00 88.19 177 LEU A N 1
ATOM 1402 C CA . LEU A 1 177 ? 5.518 4.176 6.939 1.00 88.19 177 LEU A CA 1
ATOM 1403 C C . LEU A 1 177 ? 4.803 4.728 8.172 1.00 88.19 177 LEU A C 1
ATOM 1405 O O . LEU A 1 177 ? 4.589 3.994 9.136 1.00 88.19 177 LEU A O 1
ATOM 1409 N N . VAL A 1 178 ? 4.378 5.993 8.120 1.00 91.12 178 VAL A N 1
ATOM 1410 C CA . VAL A 1 178 ? 3.622 6.623 9.209 1.00 91.12 178 VAL A CA 1
ATOM 1411 C C . VAL A 1 178 ? 2.301 5.882 9.426 1.00 91.12 178 VAL A C 1
ATOM 1413 O O . VAL A 1 178 ? 2.004 5.469 10.545 1.00 91.12 178 VAL A O 1
ATOM 1416 N N . SER A 1 179 ? 1.543 5.633 8.355 1.00 83.44 179 SER A N 1
ATOM 1417 C CA . SER A 1 179 ? 0.257 4.925 8.428 1.00 83.44 179 SER A CA 1
ATOM 1418 C C . SER A 1 179 ? 0.410 3.498 8.961 1.00 83.44 179 SER A C 1
ATOM 1420 O O . SER A 1 179 ? -0.383 3.064 9.793 1.00 83.44 179 SER A O 1
ATOM 1422 N N . THR A 1 180 ? 1.450 2.780 8.528 1.00 82.19 180 THR A N 1
ATOM 1423 C CA . THR A 1 180 ? 1.749 1.413 8.978 1.00 82.19 180 THR A CA 1
ATOM 1424 C C . THR A 1 180 ? 2.125 1.394 10.449 1.00 82.19 180 THR A C 1
ATOM 1426 O O . THR A 1 180 ? 1.652 0.524 11.168 1.00 82.19 180 THR A O 1
ATOM 1429 N N . LEU A 1 181 ? 2.917 2.357 10.928 1.00 79.69 181 LEU A N 1
ATOM 1430 C CA . LEU A 1 181 ? 3.269 2.446 12.345 1.00 79.69 181 LEU A CA 1
ATOM 1431 C C . LEU A 1 181 ? 2.014 2.575 13.221 1.00 79.69 181 LEU A C 1
ATOM 1433 O O . LEU A 1 181 ? 1.843 1.810 14.169 1.00 79.69 181 LEU A O 1
ATOM 1437 N N . PHE A 1 182 ? 1.102 3.485 12.868 1.00 80.94 182 PHE A N 1
ATOM 1438 C CA . PHE A 1 182 ? -0.166 3.641 13.586 1.00 80.94 182 PHE A CA 1
ATOM 1439 C C . PHE A 1 182 ? -1.059 2.398 13.468 1.00 80.94 182 PHE A C 1
ATOM 1441 O O . PHE A 1 182 ? -1.626 1.949 14.466 1.00 80.94 182 PHE A O 1
ATOM 1448 N N . PHE A 1 183 ? -1.154 1.810 12.273 1.00 80.62 183 PHE A N 1
ATOM 1449 C CA . PHE A 1 183 ? -1.930 0.594 12.041 1.00 80.62 183 PHE A CA 1
ATOM 1450 C C . PHE A 1 183 ? -1.396 -0.594 12.845 1.00 80.62 183 PHE A C 1
ATOM 1452 O O . PHE A 1 183 ? -2.188 -1.280 13.476 1.00 80.62 183 PHE A O 1
ATOM 1459 N N . LEU A 1 184 ? -0.079 -0.817 12.884 1.00 78.44 184 LEU A N 1
ATOM 1460 C CA . LEU A 1 184 ? 0.548 -1.904 13.640 1.00 78.44 184 LEU A CA 1
ATOM 1461 C C . LEU A 1 184 ? 0.298 -1.773 15.138 1.00 78.44 184 LEU A C 1
ATOM 1463 O O . LEU A 1 184 ? 0.018 -2.776 15.779 1.00 78.44 184 LEU A O 1
ATOM 1467 N N . VAL A 1 185 ? 0.335 -0.563 15.697 1.00 78.00 185 VAL A N 1
ATOM 1468 C CA . VAL A 1 185 ? -0.002 -0.349 17.114 1.00 78.00 185 VAL A CA 1
ATOM 1469 C C . VAL A 1 185 ? -1.449 -0.773 17.393 1.00 78.00 185 VAL A C 1
ATOM 1471 O O . VAL A 1 185 ? -1.711 -1.522 18.335 1.00 78.00 185 VAL A O 1
ATOM 1474 N N . ILE A 1 186 ? -2.389 -0.360 16.539 1.00 77.69 186 ILE A N 1
ATOM 1475 C CA . ILE A 1 186 ? -3.813 -0.699 16.683 1.00 77.69 186 ILE A CA 1
ATOM 1476 C C . ILE A 1 186 ? -4.059 -2.192 16.415 1.00 77.69 186 ILE A C 1
ATOM 1478 O O . ILE A 1 186 ? -4.847 -2.823 17.110 1.00 77.69 186 ILE A O 1
ATOM 1482 N N . MET A 1 187 ? -3.376 -2.784 15.442 1.00 77.88 187 MET A N 1
ATOM 1483 C CA . MET A 1 187 ? -3.487 -4.200 15.094 1.00 77.88 187 MET A CA 1
ATOM 1484 C C . MET A 1 187 ? -2.693 -5.123 16.009 1.00 77.88 187 MET A C 1
ATOM 1486 O O . MET A 1 187 ? -2.958 -6.310 16.004 1.00 77.88 187 MET A O 1
ATOM 1490 N N . ALA A 1 188 ? -1.716 -4.659 16.777 1.00 78.19 188 ALA A N 1
ATOM 1491 C CA . ALA A 1 188 ? -1.019 -5.511 17.740 1.00 78.19 188 ALA A CA 1
ATOM 1492 C C . ALA A 1 188 ? -1.830 -5.647 19.032 1.00 78.19 188 ALA A C 1
ATOM 1494 O O . ALA A 1 188 ? -1.856 -6.714 19.636 1.00 78.19 188 ALA A O 1
ATOM 1495 N N . ALA A 1 189 ? -2.519 -4.578 19.435 1.00 80.12 189 ALA A N 1
ATOM 1496 C CA . ALA A 1 189 ? -3.153 -4.495 20.746 1.00 80.12 189 ALA A CA 1
ATOM 1497 C C . ALA A 1 189 ? -4.680 -4.339 20.714 1.00 80.12 189 ALA A C 1
ATOM 1499 O O . ALA A 1 189 ? -5.327 -4.552 21.731 1.00 80.12 189 ALA A O 1
ATOM 1500 N N . GLY A 1 190 ? -5.286 -3.954 19.590 1.00 80.75 190 GLY A N 1
ATOM 1501 C CA . GLY A 1 190 ? -6.672 -3.475 19.561 1.00 80.75 190 GLY A CA 1
ATOM 1502 C C . GLY A 1 190 ? -7.717 -4.531 19.914 1.00 80.75 190 GLY A C 1
ATOM 1503 O O . GLY A 1 190 ? -8.576 -4.278 20.755 1.00 80.75 190 GLY A O 1
ATOM 1504 N N . GLY A 1 191 ? -7.645 -5.719 19.309 1.00 79.69 191 GLY A N 1
ATOM 1505 C CA . GLY A 1 191 ? -8.616 -6.792 19.560 1.00 79.69 191 GLY A CA 1
ATOM 1506 C C . GLY A 1 191 ? -8.527 -7.324 20.990 1.00 79.69 191 GLY A C 1
ATOM 1507 O O . GLY A 1 191 ? -9.538 -7.426 21.686 1.00 79.69 191 GLY A O 1
ATOM 1508 N N . ILE A 1 192 ? -7.309 -7.578 21.466 1.00 82.94 192 ILE A N 1
ATOM 1509 C CA . ILE A 1 192 ? -7.054 -8.033 22.833 1.00 82.94 192 ILE A CA 1
ATOM 1510 C C . ILE A 1 192 ? -7.383 -6.953 23.870 1.00 82.94 192 ILE A C 1
ATOM 1512 O O . ILE A 1 192 ? -7.951 -7.279 24.906 1.00 82.94 192 ILE A O 1
ATOM 1516 N N . LEU A 1 193 ? -7.146 -5.667 23.588 1.00 85.44 193 LEU A N 1
ATOM 1517 C CA . LEU A 1 193 ? -7.540 -4.569 24.475 1.00 85.44 193 LEU A CA 1
ATOM 1518 C C . LEU A 1 193 ? -9.064 -4.480 24.612 1.00 85.44 193 LEU A C 1
ATOM 1520 O O . LEU A 1 193 ? -9.569 -4.336 25.725 1.00 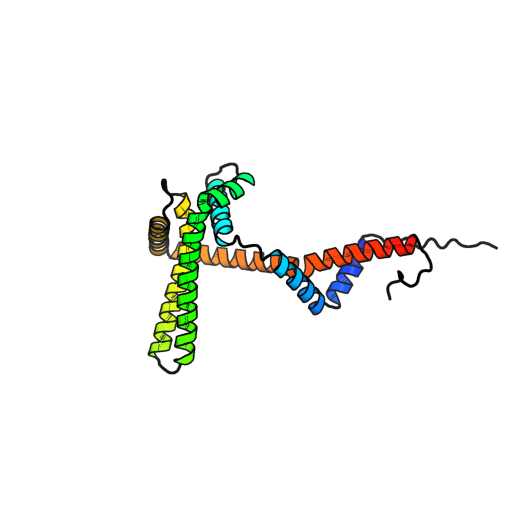85.44 193 LEU A O 1
ATOM 1524 N N . VAL A 1 194 ? -9.807 -4.618 23.508 1.00 84.12 194 VAL A N 1
ATOM 1525 C CA . VAL A 1 194 ? -11.278 -4.689 23.543 1.00 84.12 194 VAL A CA 1
ATOM 1526 C C . VAL A 1 194 ? -11.738 -5.893 24.365 1.00 84.12 194 VAL A C 1
ATOM 1528 O O . VAL A 1 194 ? -12.616 -5.748 25.217 1.00 84.12 194 VAL A O 1
ATOM 1531 N N . ALA A 1 195 ? -11.117 -7.059 24.171 1.00 83.62 195 ALA A N 1
ATOM 1532 C CA . ALA A 1 195 ? -11.423 -8.253 24.950 1.00 83.62 195 ALA A CA 1
ATOM 1533 C C . ALA A 1 195 ? -11.122 -8.061 26.448 1.00 83.62 195 ALA A C 1
ATOM 1535 O O . ALA A 1 195 ? -11.957 -8.413 27.279 1.00 83.62 195 ALA A O 1
ATOM 1536 N N . LEU A 1 196 ? -9.982 -7.467 26.811 1.00 85.25 196 LEU A N 1
ATOM 1537 C CA . LEU A 1 196 ? -9.608 -7.187 28.200 1.00 85.25 196 LEU A CA 1
ATOM 1538 C C . LEU A 1 196 ? -10.587 -6.208 28.855 1.00 85.25 196 LEU A C 1
ATOM 1540 O O . LEU A 1 196 ? -11.095 -6.492 29.937 1.00 85.25 196 LEU A O 1
ATOM 1544 N N . ILE A 1 197 ? -10.915 -5.096 28.190 1.00 86.56 197 ILE A N 1
ATOM 1545 C CA . ILE A 1 197 ? -11.889 -4.117 28.698 1.00 86.56 197 ILE A CA 1
ATOM 1546 C C . ILE A 1 197 ? -13.255 -4.776 28.910 1.00 86.56 197 ILE A C 1
ATOM 1548 O O . ILE A 1 197 ? -13.868 -4.582 29.961 1.00 86.56 197 ILE A O 1
ATOM 1552 N N . ALA A 1 198 ? -13.724 -5.575 27.947 1.00 81.62 198 ALA A N 1
ATOM 1553 C CA . ALA A 1 198 ? -15.003 -6.271 28.048 1.00 81.62 198 ALA A CA 1
ATOM 1554 C C . ALA A 1 198 ? -15.021 -7.273 29.216 1.00 81.62 198 ALA A C 1
ATOM 1556 O O . ALA A 1 198 ? -15.960 -7.271 30.012 1.00 81.62 198 ALA A O 1
ATOM 1557 N N . ASN A 1 199 ? -13.967 -8.082 29.368 1.00 82.75 199 ASN A N 1
ATOM 1558 C CA . ASN A 1 199 ? -13.857 -9.044 30.467 1.00 82.75 199 ASN A CA 1
ATOM 1559 C C . ASN A 1 199 ? -13.785 -8.345 31.834 1.00 82.75 199 ASN A C 1
ATOM 1561 O O . ASN A 1 199 ? -14.520 -8.719 32.749 1.00 82.75 199 ASN A O 1
ATOM 1565 N N . HIS A 1 200 ? -12.979 -7.287 31.969 1.00 83.75 200 HIS A N 1
ATOM 1566 C CA . HIS A 1 200 ? -12.908 -6.499 33.204 1.00 83.75 200 HIS A CA 1
ATOM 1567 C C . HIS A 1 200 ? -14.228 -5.809 33.539 1.00 83.75 200 HIS A C 1
ATOM 1569 O O . HIS A 1 200 ? -14.607 -5.754 34.708 1.00 83.75 200 HIS A O 1
ATOM 1575 N N . ALA A 1 201 ? -14.962 -5.317 32.539 1.00 81.12 201 ALA A N 1
ATOM 1576 C CA . ALA A 1 201 ? -16.285 -4.739 32.748 1.00 81.12 201 ALA A CA 1
ATOM 1577 C C . ALA A 1 201 ? -17.285 -5.777 33.279 1.00 81.12 201 ALA A C 1
ATOM 1579 O O . ALA A 1 201 ? -18.003 -5.493 34.238 1.00 81.12 201 ALA A O 1
ATOM 1580 N N . VAL A 1 202 ? -17.302 -6.988 32.714 1.00 80.94 202 VAL A N 1
ATOM 1581 C CA . VAL A 1 202 ? -18.166 -8.085 33.184 1.00 80.94 202 VAL A CA 1
ATOM 1582 C C . VAL A 1 202 ? -17.791 -8.509 34.603 1.00 80.94 202 VAL A C 1
ATOM 1584 O O . VAL A 1 202 ? -18.664 -8.572 35.468 1.00 80.94 202 VAL A O 1
ATOM 1587 N N . LEU A 1 203 ? -16.503 -8.735 34.880 1.00 81.44 203 LEU A N 1
ATOM 1588 C CA . LEU A 1 203 ? -16.030 -9.112 36.217 1.00 81.44 203 LEU A CA 1
ATOM 1589 C C . LEU A 1 203 ? -16.366 -8.043 37.260 1.00 81.44 203 LEU A C 1
ATOM 1591 O O . LEU A 1 203 ? -16.834 -8.368 38.350 1.00 81.44 203 LEU A O 1
ATOM 1595 N N . ASN A 1 204 ? -16.200 -6.767 36.908 1.00 81.81 204 ASN A N 1
ATOM 1596 C CA . ASN A 1 204 ? -16.578 -5.642 37.754 1.00 81.81 204 ASN A CA 1
ATOM 1597 C C . ASN A 1 204 ? -18.070 -5.667 38.121 1.00 81.81 204 ASN A C 1
ATOM 1599 O O . ASN A 1 204 ? -18.403 -5.439 39.280 1.00 81.81 204 ASN A O 1
ATOM 1603 N N . ARG A 1 205 ? -18.965 -5.967 37.167 1.00 82.31 205 ARG A N 1
ATOM 1604 C CA . ARG A 1 205 ? -20.409 -6.076 37.440 1.00 82.31 205 ARG A CA 1
ATOM 1605 C C . ARG A 1 205 ? -20.740 -7.303 38.292 1.00 82.31 205 ARG A C 1
ATOM 1607 O O . ARG A 1 205 ? -21.440 -7.175 39.290 1.00 82.31 205 ARG A O 1
ATOM 1614 N N . LEU A 1 206 ? -20.159 -8.459 37.978 1.00 82.00 206 LEU A N 1
ATOM 1615 C CA . LEU A 1 206 ? -20.394 -9.696 38.732 1.00 82.00 206 LEU A CA 1
ATOM 1616 C C . LEU A 1 206 ? -19.938 -9.606 40.196 1.00 82.00 206 LEU A C 1
ATOM 1618 O O . LEU A 1 206 ? -20.583 -10.182 41.068 1.00 82.00 206 LEU A O 1
ATOM 1622 N N . GLN A 1 207 ? -18.856 -8.878 40.488 1.00 80.81 207 GLN A N 1
ATOM 1623 C CA . GLN A 1 207 ? -18.420 -8.630 41.870 1.00 80.81 207 GLN A CA 1
ATOM 1624 C C . GLN A 1 207 ? -19.433 -7.807 42.676 1.00 80.81 207 GLN A C 1
ATOM 1626 O O . GLN A 1 207 ? -19.564 -8.014 43.882 1.00 80.81 207 GLN A O 1
ATOM 1631 N N . VAL A 1 208 ? -20.113 -6.863 42.021 1.00 81.56 208 VAL A N 1
ATOM 1632 C CA . VAL A 1 208 ? -21.137 -6.015 42.645 1.00 81.56 208 VAL A CA 1
ATOM 1633 C C . VAL A 1 208 ? -22.402 -6.824 42.909 1.00 81.56 208 VAL A C 1
ATOM 1635 O O . VAL A 1 208 ? -22.954 -6.737 44.003 1.00 81.56 208 VAL A O 1
ATOM 1638 N N . ASP A 1 209 ? -22.823 -7.635 41.938 1.00 80.06 209 ASP A N 1
ATOM 1639 C CA . ASP A 1 209 ? -24.070 -8.403 42.017 1.00 80.06 209 ASP A CA 1
ATOM 1640 C C . ASP A 1 209 ? -23.951 -9.640 42.927 1.00 80.06 209 ASP A C 1
ATOM 1642 O O . ASP A 1 209 ? -24.927 -10.046 43.560 1.00 80.06 209 ASP A O 1
ATOM 1646 N N . PHE A 1 210 ? -22.754 -10.230 43.039 1.00 81.12 210 PHE A N 1
ATOM 1647 C CA . PHE A 1 210 ? -22.498 -11.448 43.822 1.00 81.12 210 PHE A CA 1
ATOM 1648 C C . PHE A 1 210 ? -21.326 -11.281 44.809 1.00 81.12 210 PHE A C 1
ATOM 1650 O O . PHE A 1 210 ? -20.284 -11.940 44.670 1.00 81.12 210 PHE A O 1
ATOM 1657 N N . PRO A 1 211 ? -21.470 -10.424 45.837 1.00 73.75 211 PRO A N 1
ATOM 1658 C CA . PRO A 1 211 ? -20.407 -10.162 46.799 1.00 73.75 211 PRO A CA 1
ATOM 1659 C C . PRO A 1 211 ? -20.078 -11.424 47.615 1.00 73.75 211 PRO A C 1
ATOM 1661 O O . PRO A 1 211 ? -20.943 -12.005 48.265 1.00 73.75 211 PRO A O 1
ATOM 1664 N N . GLY A 1 212 ? -18.810 -11.851 47.590 1.00 71.62 212 GLY A N 1
ATOM 1665 C CA . GLY A 1 212 ? -18.305 -13.014 48.342 1.00 71.62 212 GLY A CA 1
ATOM 1666 C C . GLY A 1 212 ? -17.933 -14.235 47.493 1.00 71.62 212 GLY A C 1
ATOM 1667 O O . GLY A 1 212 ? -17.324 -15.170 48.011 1.00 71.62 212 GLY A O 1
ATOM 1668 N N . ASN A 1 213 ? -18.222 -14.230 46.187 1.00 73.00 213 ASN A N 1
ATOM 1669 C CA . ASN A 1 213 ? -17.761 -15.288 45.290 1.00 73.00 213 ASN A CA 1
ATOM 1670 C C . ASN A 1 213 ? -16.297 -15.056 44.874 1.00 73.00 213 ASN A C 1
ATOM 1672 O O . ASN A 1 213 ? -15.986 -14.168 44.075 1.00 73.00 213 ASN A O 1
ATOM 1676 N N . SER A 1 214 ? -15.395 -15.893 45.391 1.00 71.88 214 SER A N 1
ATOM 1677 C CA . SER A 1 214 ? -13.952 -15.806 45.132 1.00 71.88 214 SER A CA 1
ATOM 1678 C C . SER A 1 214 ? -13.569 -15.997 43.663 1.00 71.88 214 SER A C 1
ATOM 1680 O O . SER A 1 214 ? -12.479 -15.588 43.278 1.00 71.88 214 SER A O 1
ATOM 1682 N N . LYS A 1 215 ? -14.456 -16.547 42.820 1.00 69.44 215 LYS A N 1
ATOM 1683 C CA . LYS A 1 215 ? -14.220 -16.664 41.370 1.00 69.44 215 LYS A CA 1
ATOM 1684 C C . LYS A 1 215 ? -14.174 -15.318 40.650 1.00 69.44 215 LYS A C 1
ATOM 1686 O O . LYS A 1 215 ? -13.582 -15.243 39.580 1.00 69.44 215 LYS A O 1
ATOM 1691 N N . PHE A 1 216 ? -14.817 -14.286 41.197 1.00 67.94 216 PHE A N 1
ATOM 1692 C CA . PHE A 1 216 ? -14.909 -12.976 40.546 1.00 67.94 216 PHE A CA 1
ATOM 1693 C C . PHE A 1 216 ? -13.929 -11.962 41.115 1.00 67.94 216 PHE A C 1
ATOM 1695 O O . PHE A 1 216 ? -13.660 -10.968 40.452 1.00 67.94 216 PHE A O 1
ATOM 1702 N N . SER A 1 217 ? -13.380 -12.198 42.309 1.00 58.22 217 SER A N 1
ATOM 1703 C CA . SER A 1 217 ? -12.318 -11.369 42.877 1.00 58.22 217 SER A CA 1
ATOM 1704 C C . SER A 1 217 ? -11.036 -11.634 42.092 1.00 58.22 217 SER A C 1
ATOM 1706 O O . SER A 1 217 ? -10.431 -12.691 42.255 1.00 58.22 217 SER A O 1
ATOM 1708 N N . GLY A 1 218 ? -10.654 -10.706 41.208 1.00 57.56 218 GLY A N 1
ATOM 1709 C CA . GLY A 1 218 ? -9.360 -10.754 40.523 1.00 57.56 218 GLY A CA 1
ATOM 1710 C C . GLY A 1 218 ? -8.242 -10.984 41.542 1.00 57.56 218 GLY A C 1
ATOM 1711 O O . GLY A 1 218 ? -8.308 -10.440 42.647 1.00 57.56 218 GLY A O 1
ATOM 1712 N N . LYS A 1 219 ? -7.301 -11.869 41.201 1.00 45.03 219 LYS A N 1
ATOM 1713 C CA . LYS A 1 219 ? -6.112 -12.126 42.019 1.00 45.03 219 LYS A CA 1
ATOM 1714 C C . LYS A 1 219 ? -5.242 -10.880 42.112 1.00 45.03 219 LYS A C 1
ATOM 1716 O O . LYS A 1 219 ? -5.162 -10.163 41.093 1.00 45.03 219 LYS A O 1
#

Radius of gyration: 26.77 Å; chains: 1; bounding box: 56×36×90 Å

pLDDT: mean 81.26, std 10.9, range [41.5, 95.88]